Protein AF-A0A955C649-F1 (afdb_monomer_lite)

pLDDT: mean 88.77, std 8.59, range [57.78, 97.38]

Sequence (187 aa):
MEKLRDYLNKHENGHVKEPRKVEQLLATHWDEFDGDPGAMSPEKLIGRTEDLTWTSPILTFSIERHGATVMGSSRAEIHSWELNLETGVRSFYVSGQRVVRAIAPRLNVKPIAEEIARFIDDRAEDERLKWQEDGRVRVRIGKIIPLNGLTNKQTVAGRRKRFWTHLDELLAENWTRNRIEYQPRKS

Secondary structure (DSSP, 8-state):
-HHHHHHHTTS-SEE-S-HHHHHHHHHHTGGGSBS--TT--GGGTTTTEEEEEEETTEEEEEEEE-HHHHTT-SEEEEEEEEEETTTTEEEEEEEEEEE-SPPPPP---HHHHHHHHHHHHTT---TTEEE-TTS-EEE-HHHHS---TTS-HHHHHHHHHHHHHHHHHHHTTTEEEETTEEEEPP-

Foldseek 3Di:
DVVLQVVLVVDDWFADPCQQVSLVVCLVCVVQADDDPVPDHSVQSHPFWARFTDDPQKTKTKGWACPVVVVPDQKTWIKIKIARPVVRHIDIDGPGIDRNDDAQDDDDLQVVLVVVLVCLVVVHDDPQWDADPQSKIFGNLCVVQNDDPNDGPVRSVVSSVVNVVNNCVSCVPQWDDDPRMIDGDDD

Structure (mmCIF, N/CA/C/O backbone):
data_AF-A0A955C649-F1
#
_entry.id   AF-A0A955C649-F1
#
loop_
_atom_site.group_PDB
_atom_site.id
_atom_site.type_symbol
_atom_site.label_atom_id
_atom_site.label_alt_id
_atom_site.label_comp_id
_atom_site.label_asym_id
_atom_site.label_entity_id
_atom_site.label_seq_id
_atom_site.pdbx_PDB_ins_code
_atom_site.Cartn_x
_atom_site.Cartn_y
_atom_site.Cartn_z
_atom_site.occupancy
_atom_site.B_iso_or_equiv
_atom_site.auth_seq_id
_atom_site.auth_comp_id
_atom_site.auth_asym_id
_atom_site.auth_atom_id
_atom_site.pdbx_PDB_model_num
ATOM 1 N N . MET A 1 1 ? -17.333 8.456 27.918 1.00 84.38 1 MET A N 1
ATOM 2 C CA . MET A 1 1 ? -16.769 7.165 28.357 1.00 84.38 1 MET A CA 1
ATOM 3 C C . MET A 1 1 ? -17.712 6.339 29.233 1.00 84.38 1 MET A C 1
ATOM 5 O O . MET A 1 1 ? -17.924 5.170 28.934 1.00 84.38 1 MET A O 1
ATOM 9 N N . GLU A 1 2 ? -18.326 6.917 30.271 1.00 86.69 2 GLU A N 1
ATOM 10 C CA . GLU A 1 2 ? -19.199 6.196 31.224 1.00 86.69 2 GLU A CA 1
ATOM 11 C C . GLU A 1 2 ? -20.329 5.391 30.552 1.00 86.69 2 GLU A C 1
ATOM 13 O O . GLU A 1 2 ? -20.458 4.194 30.782 1.00 86.69 2 GLU A O 1
ATOM 18 N N . LYS A 1 3 ? -21.061 5.992 29.603 1.00 88.94 3 LYS A N 1
ATOM 19 C CA . LYS A 1 3 ? -22.154 5.315 28.873 1.00 88.94 3 LYS A CA 1
ATOM 20 C C . LYS A 1 3 ? -21.704 4.090 28.070 1.00 88.94 3 LYS A C 1
ATOM 22 O O . LYS A 1 3 ? -22.463 3.131 27.954 1.00 88.94 3 LYS A O 1
ATOM 27 N N . LEU A 1 4 ? -20.503 4.130 27.488 1.00 90.44 4 LEU A N 1
ATOM 28 C CA . LEU A 1 4 ? -19.931 2.999 26.752 1.00 90.44 4 LEU A CA 1
ATOM 29 C C . LEU A 1 4 ? -19.572 1.865 27.717 1.00 90.44 4 LEU A C 1
ATOM 31 O O . LEU A 1 4 ? -19.925 0.713 27.469 1.00 90.44 4 LEU A O 1
ATOM 35 N N . ARG A 1 5 ? -18.930 2.208 28.839 1.00 90.06 5 ARG A N 1
ATOM 36 C CA . ARG A 1 5 ? -18.554 1.256 29.888 1.00 90.06 5 ARG A CA 1
ATOM 37 C C . ARG A 1 5 ? -19.784 0.598 30.518 1.00 90.06 5 ARG A C 1
ATOM 39 O O . ARG A 1 5 ? -19.839 -0.624 30.591 1.00 90.06 5 ARG A O 1
ATOM 46 N N . ASP A 1 6 ? -20.797 1.379 30.881 1.00 91.12 6 ASP A N 1
ATOM 47 C CA . ASP A 1 6 ? -22.056 0.875 31.446 1.00 91.12 6 ASP A CA 1
ATOM 48 C C . ASP A 1 6 ? -22.805 -0.045 30.489 1.00 91.12 6 ASP A C 1
ATOM 50 O O . ASP A 1 6 ? -23.450 -1.004 30.911 1.00 91.12 6 ASP A O 1
ATOM 54 N N . TYR A 1 7 ? -22.756 0.259 29.193 1.00 92.00 7 TYR A N 1
ATOM 55 C CA . TYR A 1 7 ? -23.378 -0.579 28.183 1.00 92.00 7 TYR A CA 1
ATOM 56 C C . TYR A 1 7 ? -22.640 -1.917 28.047 1.00 92.00 7 TYR A C 1
ATOM 58 O O . TYR A 1 7 ? -23.277 -2.967 28.086 1.00 92.00 7 TYR A O 1
ATOM 66 N N . LEU A 1 8 ? -21.308 -1.900 27.950 1.00 91.56 8 LEU A N 1
ATOM 67 C CA . LEU A 1 8 ? -20.500 -3.115 27.797 1.00 91.56 8 LEU A CA 1
ATOM 68 C C . LEU A 1 8 ? -20.482 -3.984 29.060 1.00 91.56 8 LEU A C 1
ATOM 70 O O . LEU A 1 8 ? -20.582 -5.200 28.957 1.00 91.56 8 LEU A O 1
ATOM 74 N N . ASN A 1 9 ? -20.485 -3.386 30.252 1.00 90.56 9 ASN A N 1
ATOM 75 C CA . ASN A 1 9 ? -20.550 -4.121 31.521 1.00 90.56 9 ASN A CA 1
ATOM 76 C C . ASN A 1 9 ? -21.866 -4.890 31.728 1.00 90.56 9 ASN A C 1
ATOM 78 O O . ASN A 1 9 ? -21.932 -5.771 32.581 1.00 90.56 9 ASN A O 1
ATOM 82 N N . LYS A 1 10 ? -22.920 -4.573 30.966 1.00 90.12 10 LYS A N 1
ATOM 83 C CA . LYS A 1 10 ? -24.183 -5.333 30.963 1.00 90.12 10 LYS A CA 1
ATOM 84 C C . LYS A 1 10 ? -24.139 -6.566 30.057 1.00 90.12 10 LYS A C 1
ATOM 86 O O . LYS A 1 10 ? -25.100 -7.330 30.044 1.00 90.12 10 LYS A O 1
ATOM 91 N N . HIS A 1 11 ? -23.069 -6.738 29.285 1.00 85.94 11 HIS A N 1
ATOM 92 C CA . HIS A 1 11 ? -22.899 -7.839 28.348 1.00 85.94 11 HIS A CA 1
ATOM 93 C C . HIS A 1 11 ? -21.917 -8.877 28.890 1.00 85.94 11 HIS A C 1
ATOM 95 O O . HIS A 1 11 ? -20.982 -8.563 29.624 1.00 85.94 11 HIS A O 1
ATOM 101 N N . GLU A 1 12 ? -22.135 -10.128 28.495 1.00 88.19 12 GLU A N 1
ATOM 102 C CA . GLU A 1 12 ? -21.179 -11.208 28.723 1.00 88.19 12 G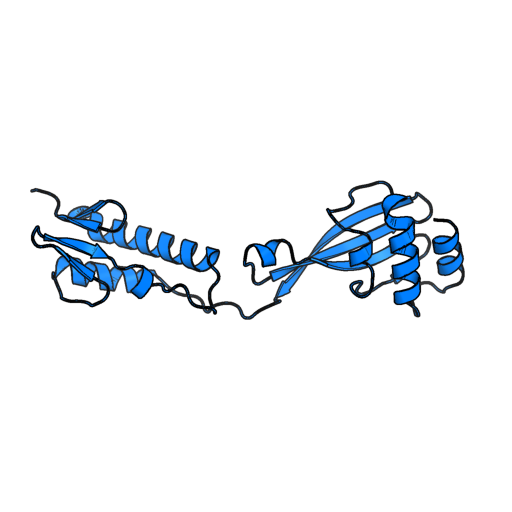LU A CA 1
ATOM 103 C C . GLU A 1 12 ? -19.889 -10.954 27.937 1.00 88.19 12 GLU A C 1
ATOM 105 O O . GLU A 1 12 ? -19.900 -10.310 26.884 1.00 88.19 12 GLU A O 1
ATOM 110 N N . ASN A 1 13 ? -18.779 -11.497 28.440 1.00 91.38 13 ASN A N 1
ATOM 111 C CA . ASN A 1 13 ? -17.530 -11.501 27.691 1.00 91.38 13 ASN A CA 1
ATOM 112 C C . ASN A 1 13 ? -17.696 -12.293 26.382 1.00 91.38 13 ASN A C 1
ATOM 114 O O . ASN A 1 13 ? -18.378 -13.318 26.341 1.00 91.38 13 ASN A O 1
ATOM 118 N N . GLY A 1 14 ? -17.019 -11.847 25.330 1.00 92.69 14 GLY A N 1
ATOM 119 C CA . GLY A 1 14 ? -17.057 -12.431 23.998 1.00 92.69 14 GLY A CA 1
ATOM 120 C C . GLY A 1 14 ? -17.582 -11.454 22.949 1.00 92.69 14 GLY A C 1
ATOM 121 O O . GLY A 1 14 ? -17.468 -10.234 23.081 1.00 92.69 14 GLY A O 1
ATOM 122 N N . HIS A 1 15 ? -18.115 -12.003 21.859 1.00 92.94 15 HIS A N 1
ATOM 123 C CA . HIS A 1 15 ? -18.585 -11.200 20.736 1.00 92.94 15 HIS A CA 1
ATOM 124 C C . HIS A 1 15 ? -19.752 -10.293 21.127 1.00 92.94 15 HIS A C 1
ATOM 126 O O . HIS A 1 15 ? -20.759 -10.732 21.691 1.00 92.94 15 HIS A O 1
ATOM 132 N N . VAL A 1 16 ? -19.635 -9.020 20.756 1.00 92.38 16 VAL A N 1
ATOM 133 C CA . VAL A 1 16 ? -20.684 -8.028 20.980 1.00 92.38 16 VAL A CA 1
ATOM 134 C C . VAL A 1 16 ? -21.876 -8.336 20.071 1.00 92.38 16 VAL A C 1
ATOM 136 O O . VAL A 1 16 ? -21.760 -8.316 18.848 1.00 92.38 16 VAL A O 1
ATOM 139 N N . LYS A 1 17 ? -23.049 -8.582 20.670 1.00 89.12 17 LYS A N 1
ATOM 140 C CA . LYS A 1 17 ? -24.290 -8.919 19.942 1.00 89.12 17 LYS A CA 1
ATOM 141 C C . LYS A 1 17 ? -24.866 -7.736 19.154 1.00 89.12 17 LYS A C 1
ATOM 143 O O . LYS A 1 17 ? -25.477 -7.932 18.109 1.00 89.12 17 LYS A O 1
ATOM 148 N N . GLU A 1 18 ? -24.654 -6.513 19.637 1.00 90.69 18 GLU A N 1
ATOM 149 C CA . GLU A 1 18 ? -25.159 -5.273 19.034 1.00 90.69 18 GLU A CA 1
ATOM 150 C C . GLU A 1 18 ? -24.006 -4.343 18.601 1.00 90.69 18 GLU A C 1
ATOM 152 O O . GLU A 1 18 ? -23.833 -3.249 19.152 1.00 90.69 18 GLU A O 1
ATOM 157 N N . PRO A 1 19 ? -23.193 -4.737 17.602 1.00 91.56 19 PRO A N 1
ATOM 158 C CA . PRO A 1 19 ? -21.961 -4.026 17.268 1.00 91.56 19 PRO A CA 1
ATOM 159 C C . PRO A 1 19 ? -22.215 -2.573 16.865 1.00 91.56 19 PRO A C 1
ATOM 161 O O . PRO A 1 19 ? -21.529 -1.682 17.348 1.00 9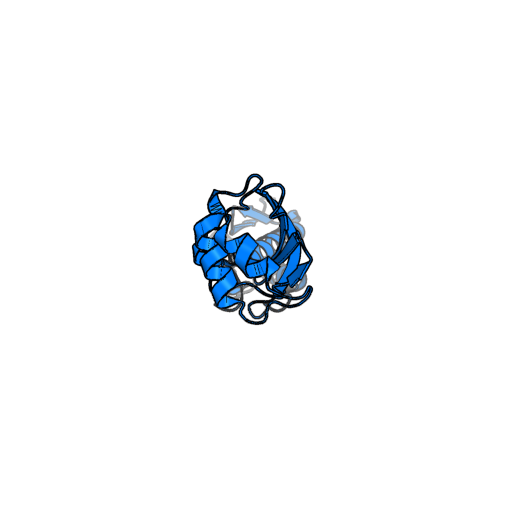1.56 19 PRO A O 1
ATOM 164 N N . ARG A 1 20 ? -23.280 -2.292 16.100 1.00 92.25 20 ARG A N 1
ATOM 165 C CA . ARG A 1 20 ? -23.637 -0.917 15.696 1.00 92.25 20 ARG A CA 1
ATOM 166 C C . ARG A 1 20 ? -23.863 0.028 16.872 1.00 92.25 20 ARG A C 1
ATOM 168 O O . ARG A 1 20 ? -23.554 1.214 16.772 1.00 92.25 20 ARG A O 1
ATOM 175 N N . LYS A 1 21 ? -24.430 -0.469 17.976 1.00 92.94 21 LYS A N 1
ATOM 176 C CA . LYS A 1 21 ? -24.675 0.362 19.157 1.00 92.94 21 LYS A CA 1
ATOM 177 C C . LYS A 1 21 ? -23.360 0.712 19.845 1.00 92.94 21 LYS A C 1
ATOM 179 O O . LYS A 1 21 ? -23.157 1.871 20.209 1.00 92.94 21 LYS A O 1
ATOM 184 N N . VAL A 1 22 ? -22.465 -0.268 19.964 1.00 93.88 22 VAL A N 1
ATOM 185 C CA . VAL A 1 22 ? -21.115 -0.067 20.501 1.00 93.88 22 VAL A CA 1
ATOM 186 C C . VAL A 1 22 ? -20.295 0.845 19.598 1.00 93.88 22 VAL A C 1
ATOM 188 O O . VAL A 1 22 ? -19.687 1.771 20.111 1.00 93.88 22 VAL A O 1
ATOM 191 N N . GLU A 1 23 ? -20.337 0.677 18.276 1.00 94.62 23 GLU A N 1
ATOM 192 C CA . GLU A 1 23 ? -19.646 1.550 17.317 1.00 94.62 23 GLU A CA 1
ATOM 193 C C . GLU A 1 23 ? -20.071 3.019 17.459 1.00 94.62 23 GLU A C 1
ATOM 195 O O . GLU A 1 23 ? -19.221 3.904 17.472 1.00 94.62 23 GLU A O 1
ATOM 200 N N . GLN A 1 24 ? -21.372 3.296 17.606 1.00 94.50 24 GLN A N 1
ATOM 201 C CA . GLN A 1 24 ? -21.882 4.660 17.800 1.00 94.50 24 GLN A CA 1
ATOM 202 C C . GLN A 1 24 ? -21.421 5.270 19.130 1.00 94.50 24 GLN A C 1
ATOM 204 O O . GLN A 1 24 ? -21.006 6.431 19.178 1.00 94.50 24 GLN A O 1
ATOM 209 N N . LEU A 1 25 ? -21.496 4.491 20.214 1.00 94.31 25 LEU A N 1
ATOM 210 C CA . LEU A 1 25 ? -21.021 4.918 21.531 1.00 94.31 25 LEU A CA 1
ATOM 211 C C . LEU A 1 25 ? -19.505 5.139 21.520 1.00 94.31 25 LEU A C 1
ATOM 213 O O . LEU A 1 25 ? -19.026 6.131 22.064 1.00 94.31 25 LEU A O 1
ATOM 217 N N . LEU A 1 26 ? -18.767 4.249 20.863 1.00 93.94 26 LEU A N 1
ATOM 218 C CA . LEU A 1 26 ? -17.325 4.330 20.725 1.00 93.94 26 LEU A CA 1
ATOM 219 C C . LEU A 1 26 ? -16.911 5.541 19.890 1.00 93.94 26 LEU A C 1
ATOM 221 O O . LEU A 1 26 ? -16.029 6.275 20.312 1.00 93.94 26 LEU A O 1
ATOM 225 N N . ALA A 1 27 ? -17.577 5.802 18.763 1.00 93.44 27 ALA A N 1
ATOM 226 C CA . ALA A 1 27 ? -17.329 6.987 17.947 1.00 93.44 27 ALA A CA 1
ATOM 227 C C . ALA A 1 27 ? -17.580 8.285 18.725 1.00 93.44 27 ALA A C 1
ATOM 229 O O . ALA A 1 27 ? -16.808 9.229 18.616 1.00 93.44 27 ALA A O 1
ATOM 230 N N . THR A 1 28 ? -18.615 8.316 19.568 1.00 93.62 28 THR A N 1
ATOM 231 C CA . THR A 1 28 ? -18.916 9.487 20.411 1.00 93.62 28 THR A CA 1
ATOM 232 C C . THR A 1 28 ? -17.813 9.770 21.434 1.00 93.62 28 THR A C 1
ATOM 234 O O . THR A 1 28 ? -17.585 10.923 21.783 1.00 93.62 28 THR A O 1
ATOM 237 N N . HIS A 1 29 ? -17.137 8.729 21.920 1.00 92.38 29 HIS A N 1
ATOM 238 C CA . HIS A 1 29 ? -16.127 8.825 22.975 1.00 92.38 29 HIS A CA 1
ATOM 239 C C . HIS A 1 29 ? -14.698 8.610 22.465 1.00 92.38 29 HIS A C 1
ATOM 241 O O . HIS A 1 29 ? -13.781 8.469 23.266 1.00 92.38 29 HIS A O 1
ATOM 247 N N . TRP A 1 30 ? -14.491 8.561 21.147 1.00 91.88 30 TRP A N 1
ATOM 248 C CA . TRP A 1 30 ? -13.213 8.165 20.556 1.00 91.88 30 TRP A CA 1
ATOM 249 C C . TRP A 1 30 ? -12.066 9.085 20.973 1.00 91.88 30 TRP A C 1
ATOM 251 O O . TRP A 1 30 ? -10.985 8.613 21.324 1.00 91.88 30 TRP A O 1
ATOM 261 N N . ASP A 1 31 ? -12.330 10.389 20.986 1.00 90.75 31 ASP A N 1
ATOM 262 C CA . ASP A 1 31 ? -11.346 11.417 21.326 1.00 90.75 31 ASP A CA 1
ATOM 263 C C . ASP A 1 31 ? -11.097 11.532 22.839 1.00 90.75 31 ASP A C 1
ATOM 265 O O . ASP A 1 31 ? -10.176 12.229 23.249 1.00 90.75 31 ASP A O 1
ATOM 269 N N . GLU A 1 32 ? -11.870 10.822 23.671 1.00 91.62 32 GLU A N 1
ATOM 270 C CA . GLU A 1 32 ? -11.633 10.730 25.120 1.00 91.62 32 GLU A CA 1
ATOM 271 C C . GLU A 1 32 ? -10.548 9.699 25.473 1.00 91.62 32 GLU A C 1
ATOM 273 O O . GLU A 1 32 ? -10.105 9.663 26.618 1.00 91.62 32 GLU A O 1
ATOM 278 N N . PHE A 1 33 ? -10.130 8.850 24.524 1.00 90.94 33 PHE A N 1
ATOM 279 C CA . PHE A 1 33 ? -9.042 7.898 24.745 1.00 90.94 33 PHE A CA 1
ATOM 280 C C . PHE A 1 33 ? -7.668 8.545 24.530 1.00 90.94 33 PHE A C 1
ATOM 282 O O . PHE A 1 33 ? -7.430 9.217 23.519 1.00 90.94 33 PHE A O 1
ATOM 289 N N . ASP A 1 34 ? -6.734 8.234 25.422 1.00 90.94 34 ASP A N 1
ATOM 290 C CA . ASP A 1 34 ? -5.313 8.538 25.274 1.00 90.94 34 ASP A CA 1
ATOM 291 C C . ASP A 1 34 ? -4.598 7.476 24.425 1.00 90.94 34 ASP A C 1
ATOM 293 O O . ASP A 1 34 ? -5.043 6.334 24.313 1.00 90.94 34 ASP A O 1
ATOM 297 N N . GLY A 1 35 ? -3.454 7.837 23.837 1.00 88.25 35 GLY A N 1
ATOM 298 C CA . GLY A 1 35 ? -2.656 6.958 22.974 1.00 88.25 35 GLY A CA 1
ATOM 299 C C . GLY A 1 35 ? -2.786 7.276 21.482 1.00 88.25 35 GLY A C 1
ATOM 300 O O . GLY A 1 35 ? -3.458 8.232 21.081 1.00 88.25 35 GLY A O 1
ATOM 301 N N . ASP A 1 36 ? -2.113 6.489 20.639 1.00 82.50 36 ASP A N 1
ATOM 302 C CA . ASP A 1 36 ? -2.011 6.758 19.198 1.00 82.50 36 ASP A CA 1
ATOM 303 C C . ASP A 1 36 ? -3.376 6.583 18.496 1.00 82.50 36 ASP A C 1
ATOM 305 O O . ASP A 1 36 ? -3.939 5.484 18.501 1.00 82.50 36 ASP A O 1
ATOM 309 N N . PRO A 1 37 ? -3.945 7.639 17.880 1.00 77.69 37 PRO A N 1
ATOM 310 C CA . PRO A 1 37 ? -5.192 7.535 17.128 1.00 77.69 37 PRO A CA 1
ATOM 311 C C . PRO A 1 37 ? -5.029 6.855 15.762 1.00 77.69 37 PRO A C 1
ATOM 313 O O . PRO A 1 37 ? -6.032 6.631 15.084 1.00 77.69 37 PRO A O 1
ATOM 316 N N . GLY A 1 38 ? -3.810 6.559 15.294 1.00 76.88 38 GLY A N 1
ATOM 317 C CA . GLY A 1 38 ? -3.561 5.833 14.040 1.00 76.88 38 GLY A CA 1
ATOM 318 C C . GLY A 1 38 ? -4.159 6.506 12.800 1.00 76.88 38 GLY A C 1
ATOM 319 O O . GLY A 1 38 ? -4.541 5.838 11.831 1.00 76.88 38 GLY A O 1
ATOM 320 N N . ALA A 1 39 ? -4.349 7.831 12.853 1.00 79.50 39 ALA A N 1
ATOM 321 C CA . ALA A 1 39 ? -5.132 8.607 11.886 1.00 79.50 39 ALA A CA 1
ATOM 322 C C . ALA A 1 39 ? -6.533 8.003 11.603 1.00 79.50 39 ALA A C 1
ATOM 324 O O . ALA A 1 39 ? -7.028 8.007 10.462 1.00 79.50 39 ALA A O 1
ATOM 325 N N . MET A 1 40 ? -7.147 7.372 12.606 1.00 81.81 40 MET A N 1
ATOM 326 C CA . MET A 1 40 ? -8.541 6.935 12.606 1.00 81.81 40 MET A CA 1
ATOM 327 C C . MET A 1 40 ? -9.435 8.129 12.929 1.00 81.81 40 MET A C 1
ATOM 329 O O . MET A 1 40 ? -9.127 8.898 13.833 1.00 81.81 40 MET A O 1
ATOM 333 N N . SER A 1 41 ? -10.518 8.287 12.170 1.00 85.00 41 SER A N 1
ATOM 334 C CA . SER A 1 41 ? -11.555 9.266 12.487 1.00 85.00 41 SER A CA 1
ATOM 335 C C . SER A 1 41 ? -12.770 8.525 13.051 1.00 85.00 41 SER A C 1
ATOM 337 O O . SER A 1 41 ? -13.018 7.394 12.609 1.00 85.00 41 SER A O 1
ATOM 339 N N . PRO A 1 42 ? -13.514 9.106 14.005 1.00 87.50 42 PRO A N 1
ATOM 340 C CA . PRO A 1 42 ? -14.584 8.399 14.706 1.00 87.50 42 PRO A CA 1
ATOM 341 C C . PRO A 1 42 ? -15.666 7.834 13.774 1.00 87.50 42 PRO A C 1
ATOM 343 O O . PRO A 1 42 ? -16.196 6.748 13.997 1.00 87.50 42 PRO A O 1
ATOM 346 N N . GLU A 1 43 ? -15.947 8.512 12.659 1.00 87.56 43 GLU A N 1
ATOM 347 C CA . GLU A 1 43 ? -16.969 8.098 11.688 1.00 87.56 43 GLU A CA 1
ATOM 348 C C . GLU A 1 43 ? -16.604 6.780 10.991 1.00 87.56 43 GLU A C 1
ATOM 350 O O . GLU A 1 43 ? -17.480 6.066 10.510 1.00 87.56 43 GLU A O 1
ATOM 355 N N . LYS A 1 44 ? -15.309 6.431 10.945 1.00 85.56 44 LYS A N 1
ATOM 356 C CA . LYS A 1 44 ? -14.826 5.177 10.350 1.00 85.56 44 LYS A CA 1
ATOM 357 C C . LYS A 1 44 ? -15.043 3.966 11.246 1.00 85.56 44 LYS A C 1
ATOM 359 O O . LYS A 1 44 ? -14.785 2.869 10.773 1.00 85.56 44 LYS A O 1
ATOM 364 N N . LEU A 1 45 ? -15.475 4.139 12.492 1.00 89.00 45 LEU A N 1
ATOM 365 C CA . LEU A 1 45 ? -15.844 3.020 13.360 1.00 89.00 45 LEU A CA 1
ATOM 366 C C . LEU A 1 45 ? -17.207 2.447 12.955 1.00 89.00 45 LEU A C 1
ATOM 368 O O . LEU A 1 45 ? -17.418 1.244 13.017 1.00 89.00 45 LEU A O 1
ATOM 372 N N . ILE A 1 46 ? -18.124 3.297 12.490 1.00 91.31 46 ILE A N 1
ATOM 373 C CA . ILE A 1 46 ? -19.510 2.911 12.223 1.00 91.31 46 ILE A CA 1
ATOM 374 C C . ILE A 1 46 ? -19.580 2.026 10.971 1.00 91.31 46 ILE A C 1
ATOM 376 O O . ILE A 1 46 ? -19.288 2.469 9.859 1.00 91.31 46 ILE A O 1
ATOM 380 N N . GLY A 1 47 ? -19.996 0.771 11.150 1.00 87.62 47 GLY A N 1
ATOM 381 C CA . GLY A 1 47 ? -20.182 -0.214 10.087 1.00 87.62 47 GLY A CA 1
ATOM 382 C C . GLY A 1 47 ? -18.893 -0.763 9.471 1.00 87.62 47 GLY A C 1
ATOM 383 O O . GLY A 1 47 ? -18.960 -1.351 8.392 1.00 87.62 47 GLY A O 1
ATOM 384 N N . ARG A 1 48 ? -17.732 -0.550 10.103 1.00 90.38 48 ARG A N 1
ATOM 385 C CA . ARG A 1 48 ? -16.428 -1.032 9.605 1.00 90.38 48 ARG A CA 1
ATOM 386 C C . ARG A 1 48 ? -15.637 -1.839 10.629 1.00 90.38 48 ARG A C 1
ATOM 388 O O . ARG A 1 48 ? -14.542 -2.282 10.285 1.00 90.38 48 ARG A O 1
ATOM 395 N N . THR A 1 49 ? -16.142 -1.994 11.856 1.00 92.38 49 THR A N 1
ATOM 396 C CA . THR A 1 49 ? -15.500 -2.887 12.822 1.00 92.38 49 THR A CA 1
ATOM 397 C C . THR A 1 49 ? -15.745 -4.341 12.434 1.00 92.38 49 THR A C 1
ATOM 399 O O . THR A 1 49 ? -16.848 -4.736 12.060 1.00 92.38 49 THR A O 1
ATOM 402 N N . GLU A 1 50 ? -14.687 -5.134 12.509 1.00 93.31 50 GLU A N 1
ATOM 403 C CA . GLU A 1 50 ? -14.703 -6.585 12.368 1.00 93.31 50 GLU A CA 1
ATOM 404 C C . GLU A 1 50 ? -14.305 -7.201 13.719 1.00 93.31 50 GLU A C 1
ATOM 406 O O . GLU A 1 50 ? -13.518 -6.612 14.464 1.00 93.31 50 GLU A O 1
ATOM 411 N N . ASP A 1 51 ? -14.857 -8.371 14.048 1.00 93.06 51 ASP A N 1
ATOM 412 C CA . ASP A 1 51 ? -14.521 -9.148 15.254 1.00 93.06 51 ASP A CA 1
ATOM 413 C C . ASP A 1 51 ? -14.603 -8.370 16.583 1.00 93.06 51 ASP A C 1
ATOM 415 O O . ASP A 1 51 ? -13.820 -8.596 17.507 1.00 93.06 51 ASP A O 1
ATOM 419 N N . LEU A 1 52 ? -15.579 -7.460 16.696 1.00 95.62 52 LEU A N 1
ATOM 420 C CA . LEU A 1 52 ? -15.796 -6.654 17.898 1.00 95.62 52 LEU A CA 1
ATOM 421 C C . LEU A 1 52 ? -16.096 -7.548 19.112 1.00 95.62 52 LEU A C 1
ATOM 423 O O . LEU A 1 52 ? -17.152 -8.187 19.202 1.00 95.62 52 LEU A O 1
ATOM 427 N N . THR A 1 53 ? -15.156 -7.576 20.051 1.00 96.31 53 THR A N 1
ATOM 428 C CA . THR A 1 53 ? -15.148 -8.486 21.195 1.00 96.31 53 THR A CA 1
ATOM 429 C C . THR A 1 53 ? -14.939 -7.696 22.475 1.00 96.31 53 THR A C 1
ATOM 431 O O . THR A 1 53 ? -14.062 -6.839 22.565 1.00 96.31 53 THR A O 1
ATOM 434 N N . TRP A 1 54 ? -15.758 -7.989 23.477 1.00 96.50 54 TRP A N 1
ATOM 435 C CA . TRP A 1 54 ? -15.652 -7.421 24.810 1.00 96.50 54 TRP A CA 1
ATOM 436 C C . TRP A 1 54 ? -15.105 -8.465 25.776 1.00 96.50 54 TRP A C 1
ATOM 438 O O . TRP A 1 54 ? -15.708 -9.515 25.958 1.00 96.50 54 TRP A O 1
ATOM 448 N N . THR A 1 55 ? -13.987 -8.170 26.425 1.00 95.44 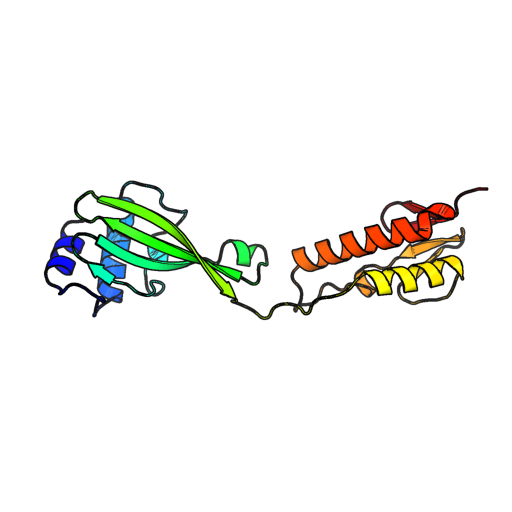55 THR A N 1
ATOM 449 C CA . THR A 1 55 ? -13.450 -8.971 27.526 1.00 95.44 55 THR A CA 1
ATOM 450 C C . THR A 1 55 ? -13.022 -7.998 28.604 1.00 95.44 55 THR A C 1
ATOM 452 O O . THR A 1 55 ? -11.918 -7.462 28.542 1.00 95.44 55 THR A O 1
ATOM 455 N N . SER A 1 56 ? -13.915 -7.725 29.559 1.00 93.00 56 SER A N 1
ATOM 456 C CA . SER A 1 56 ? -13.733 -6.643 30.533 1.00 93.00 56 SER A CA 1
ATOM 457 C C . SER A 1 56 ? -12.317 -6.610 31.138 1.00 93.00 56 SER A C 1
ATOM 459 O O . SER A 1 56 ? -11.857 -7.652 31.612 1.00 93.00 56 SER A O 1
ATOM 461 N N . PRO A 1 57 ? -11.635 -5.443 31.182 1.00 95.06 57 PRO A N 1
ATOM 462 C CA . PRO A 1 57 ? -12.088 -4.104 30.768 1.00 95.06 57 PRO A CA 1
ATOM 463 C C . PRO A 1 57 ? -11.746 -3.740 29.306 1.00 95.06 57 PRO A C 1
ATOM 465 O O . PRO A 1 57 ? -11.749 -2.561 28.942 1.00 95.06 57 PRO A O 1
ATOM 468 N N . ILE A 1 58 ? -11.400 -4.727 28.480 1.00 96.44 58 ILE A N 1
ATOM 469 C CA . ILE A 1 58 ? -10.809 -4.540 27.157 1.00 96.44 58 ILE A CA 1
ATOM 470 C C . ILE A 1 58 ? -11.849 -4.761 26.055 1.00 96.44 58 ILE A C 1
ATOM 472 O O . ILE A 1 58 ? -12.472 -5.818 25.955 1.00 96.44 58 ILE A O 1
ATOM 476 N N . LEU A 1 59 ? -11.991 -3.769 25.180 1.00 96.69 59 LEU A N 1
ATOM 477 C CA . LEU A 1 59 ? -12.722 -3.880 23.923 1.00 96.69 59 LEU A CA 1
ATOM 478 C C . LEU A 1 59 ? -11.717 -4.037 22.778 1.00 96.69 59 LEU A C 1
ATOM 480 O O . LEU A 1 59 ? -10.844 -3.187 22.600 1.00 96.69 59 LEU A O 1
ATOM 484 N N . THR A 1 60 ? -11.852 -5.099 21.989 1.00 96.81 60 THR A N 1
ATOM 485 C CA . THR A 1 60 ? -11.016 -5.346 20.810 1.00 96.81 60 THR A CA 1
ATOM 486 C C . THR A 1 60 ? -11.847 -5.385 19.539 1.00 96.81 60 THR A C 1
ATOM 488 O O . THR A 1 60 ? -13.012 -5.776 19.553 1.00 96.81 60 THR A O 1
ATOM 491 N N . PHE A 1 61 ? -11.256 -4.946 18.431 1.00 96.06 61 PHE A N 1
ATOM 492 C CA . PHE A 1 61 ? -11.834 -5.069 17.092 1.00 96.06 61 PHE A CA 1
ATOM 493 C C . PHE A 1 61 ? -10.757 -4.889 16.028 1.00 96.06 61 PHE A C 1
ATOM 495 O O . PHE A 1 61 ? -9.661 -4.409 16.309 1.00 96.06 61 PHE A O 1
ATOM 502 N N . SER A 1 62 ? -11.076 -5.222 14.784 1.00 94.75 62 SER A N 1
ATOM 503 C CA . SER A 1 62 ? -10.223 -4.941 13.631 1.00 94.75 62 SER A CA 1
ATOM 504 C C . SER A 1 62 ? -10.907 -3.992 12.648 1.00 94.75 62 SER A C 1
ATOM 506 O O . SER A 1 62 ? -12.130 -3.955 12.555 1.00 94.75 62 SER A O 1
ATOM 508 N N . ILE A 1 63 ? -10.124 -3.196 11.915 1.00 92.06 63 ILE A N 1
ATOM 509 C CA . ILE A 1 63 ? -10.610 -2.333 10.827 1.00 92.06 63 ILE A CA 1
ATOM 510 C C . ILE A 1 63 ? -9.694 -2.453 9.614 1.00 92.06 63 ILE A C 1
ATOM 512 O O . ILE A 1 63 ? -8.474 -2.288 9.705 1.00 92.06 63 ILE A O 1
ATOM 516 N N . GLU A 1 64 ? -10.303 -2.637 8.445 1.00 90.81 64 GLU A N 1
ATOM 517 C CA . GLU A 1 64 ? -9.613 -2.553 7.162 1.00 90.81 64 GLU A CA 1
ATOM 518 C C . GLU A 1 64 ? -9.269 -1.095 6.801 1.00 90.81 64 GLU A C 1
ATOM 520 O O . GLU A 1 64 ? -10.132 -0.211 6.690 1.00 90.81 64 GLU A O 1
ATOM 525 N N . ARG A 1 65 ? -7.983 -0.833 6.561 1.00 85.75 65 ARG A N 1
ATOM 526 C CA . ARG A 1 65 ? -7.426 0.464 6.187 1.00 85.75 65 ARG A CA 1
ATOM 527 C C . ARG A 1 65 ? -6.931 0.492 4.750 1.00 85.75 65 ARG A C 1
ATOM 529 O O . ARG A 1 65 ? -6.001 -0.190 4.331 1.00 85.75 65 ARG A O 1
ATOM 536 N N . HIS A 1 66 ? -7.499 1.441 4.023 1.00 79.38 66 HIS A N 1
ATOM 537 C CA . HIS A 1 66 ? -7.271 1.664 2.603 1.00 79.38 66 HIS A CA 1
ATOM 538 C C . HIS A 1 66 ? -6.162 2.686 2.296 1.00 79.38 66 HIS A C 1
ATOM 540 O O . HIS A 1 66 ? -6.038 3.111 1.149 1.00 79.38 66 HIS A O 1
ATOM 546 N N . GLY A 1 67 ? -5.335 3.082 3.273 1.00 72.50 67 GLY A N 1
ATOM 547 C CA . GLY A 1 67 ? -4.337 4.153 3.100 1.00 72.50 67 GLY A CA 1
ATOM 548 C C . GLY A 1 67 ? -3.399 3.915 1.910 1.00 72.50 67 GLY A C 1
ATOM 549 O O . GLY A 1 67 ? -3.301 4.745 1.009 1.00 72.50 67 GLY A O 1
ATOM 550 N N . ALA A 1 68 ? -2.803 2.723 1.830 1.00 64.19 68 ALA A N 1
ATOM 551 C CA . ALA A 1 68 ? -1.948 2.346 0.706 1.00 64.19 68 ALA A CA 1
ATOM 552 C C . ALA A 1 68 ? -2.729 2.146 -0.608 1.00 64.19 68 ALA A C 1
ATOM 554 O O . ALA A 1 68 ? -2.170 2.288 -1.696 1.00 64.19 68 ALA A O 1
ATOM 555 N N . THR A 1 69 ? -4.022 1.818 -0.543 1.00 66.06 69 THR A N 1
ATOM 556 C CA . THR A 1 69 ? -4.849 1.579 -1.740 1.00 66.06 69 THR A CA 1
ATOM 557 C C . THR A 1 69 ? -5.142 2.868 -2.508 1.00 66.06 69 THR A C 1
ATOM 559 O O . THR A 1 69 ? -5.175 2.829 -3.738 1.00 66.06 69 THR A O 1
ATOM 562 N N . VAL A 1 70 ? -5.218 4.016 -1.815 1.00 66.06 70 VAL A N 1
ATOM 563 C CA . VAL A 1 70 ? -5.290 5.358 -2.429 1.00 66.06 70 VAL A CA 1
ATOM 564 C C . VAL A 1 70 ? -4.061 5.617 -3.305 1.00 66.06 70 VAL A C 1
ATOM 566 O O . VAL A 1 70 ? -4.175 6.136 -4.412 1.00 66.06 70 VAL A O 1
ATOM 569 N N . MET A 1 71 ? -2.891 5.142 -2.871 1.00 61.72 71 MET A N 1
ATOM 570 C CA . MET A 1 71 ? -1.645 5.192 -3.647 1.00 61.72 71 MET A CA 1
ATOM 571 C C . MET A 1 71 ? -1.531 4.067 -4.683 1.00 61.72 71 MET A C 1
ATOM 573 O O . MET A 1 71 ? -0.507 3.901 -5.348 1.00 61.72 71 MET A O 1
ATOM 577 N N . GLY A 1 72 ? -2.596 3.289 -4.860 1.00 62.81 72 GLY A N 1
ATOM 578 C CA . GLY A 1 72 ? -2.631 2.198 -5.806 1.00 62.81 72 GLY A CA 1
ATOM 579 C C . GLY A 1 72 ? -1.954 0.933 -5.294 1.00 62.81 72 GLY A C 1
ATOM 580 O O . GLY A 1 72 ? -1.460 0.178 -6.123 1.00 62.81 72 GLY A O 1
ATOM 581 N N . SER A 1 73 ? -1.994 0.623 -4.000 1.00 71.75 73 SER A N 1
ATOM 582 C CA . SER A 1 73 ? -1.826 -0.754 -3.515 1.00 71.75 73 SER A CA 1
ATOM 583 C C . SER A 1 73 ? -3.060 -1.602 -3.841 1.00 71.75 73 SER A C 1
ATOM 585 O O . SER A 1 73 ? -4.181 -1.101 -3.872 1.00 71.75 73 SER A O 1
ATOM 587 N N . SER A 1 74 ? -2.869 -2.892 -4.130 1.00 72.38 74 SER A N 1
ATOM 588 C CA . SER A 1 74 ? -3.974 -3.866 -4.199 1.00 72.38 74 SER A CA 1
ATOM 589 C C . SER A 1 74 ? -4.315 -4.489 -2.846 1.00 72.38 74 SER A C 1
ATOM 591 O O . SER A 1 74 ? -5.191 -5.347 -2.774 1.00 72.38 74 SER A O 1
ATOM 593 N N . ARG A 1 75 ? -3.589 -4.096 -1.797 1.00 79.94 75 ARG A N 1
ATOM 594 C CA . ARG A 1 75 ? -3.741 -4.590 -0.435 1.00 79.94 75 ARG A CA 1
ATOM 595 C C . ARG A 1 75 ? -4.158 -3.461 0.497 1.00 79.94 75 ARG A C 1
ATOM 597 O O . ARG A 1 75 ? -3.540 -2.393 0.456 1.00 79.94 75 ARG A O 1
ATOM 604 N N . ALA A 1 76 ? -5.173 -3.726 1.307 1.00 85.88 76 ALA A N 1
ATOM 605 C CA . ALA A 1 76 ? -5.527 -2.931 2.470 1.00 85.88 76 ALA A CA 1
ATOM 606 C C . ALA A 1 76 ? -4.865 -3.540 3.711 1.00 85.88 76 ALA A C 1
ATOM 608 O O . ALA A 1 76 ? -4.702 -4.758 3.795 1.00 85.88 76 ALA A O 1
ATOM 609 N N . GLU A 1 77 ? -4.446 -2.696 4.644 1.00 89.56 77 GLU A N 1
ATOM 610 C CA . GLU A 1 77 ? -3.942 -3.142 5.945 1.00 89.56 77 GLU A CA 1
ATOM 611 C C . GLU A 1 77 ? -5.117 -3.478 6.857 1.00 89.56 77 GLU A C 1
ATOM 613 O O . GLU A 1 77 ? -6.155 -2.831 6.779 1.00 89.56 77 GLU A O 1
ATOM 618 N N . ILE A 1 78 ? -4.952 -4.456 7.738 1.00 91.69 78 ILE A N 1
ATOM 619 C CA . ILE A 1 78 ? -5.890 -4.714 8.829 1.00 91.69 78 ILE A CA 1
ATOM 620 C C . ILE A 1 78 ? -5.234 -4.184 10.096 1.00 91.69 78 ILE A C 1
ATOM 622 O O . ILE A 1 78 ? -4.116 -4.575 10.435 1.00 91.69 78 ILE A O 1
ATOM 626 N N . HIS A 1 79 ? -5.899 -3.235 10.747 1.00 93.56 79 HIS A N 1
ATOM 627 C CA . HIS A 1 79 ? -5.473 -2.693 12.033 1.00 93.56 79 HIS A CA 1
ATOM 628 C C . HIS A 1 79 ? -6.308 -3.352 13.116 1.00 93.56 79 HIS A C 1
ATOM 630 O O . HIS A 1 79 ? -7.531 -3.229 13.077 1.00 93.56 79 HIS A O 1
ATOM 636 N N . SER A 1 80 ? -5.661 -4.023 14.062 1.00 94.50 80 SER A N 1
ATOM 637 C CA . SER A 1 80 ? -6.318 -4.540 15.260 1.00 94.50 80 SER A CA 1
ATOM 638 C C . SER A 1 80 ? -6.152 -3.538 16.390 1.00 94.50 80 SER A C 1
ATOM 640 O O . SER A 1 80 ? -5.051 -3.050 16.638 1.00 94.50 80 SER A O 1
ATOM 642 N N . TRP A 1 81 ? -7.269 -3.219 17.025 1.00 95.31 81 TRP A N 1
ATOM 643 C CA . TRP A 1 81 ? -7.418 -2.212 18.059 1.00 95.31 81 TRP A CA 1
ATOM 644 C C . TRP A 1 81 ? -7.690 -2.875 19.397 1.00 95.31 81 TRP A C 1
ATOM 646 O O . TRP A 1 81 ? -8.476 -3.819 19.484 1.00 95.31 81 TRP A O 1
ATOM 656 N N . GLU A 1 82 ? -7.061 -2.330 20.429 1.00 95.88 82 GLU A N 1
ATOM 657 C CA . GLU A 1 82 ? -7.284 -2.684 21.821 1.00 95.88 82 GLU A CA 1
ATOM 658 C C . GLU A 1 82 ? -7.563 -1.410 22.615 1.00 95.88 82 GLU A C 1
ATOM 660 O O . GLU A 1 82 ? -6.768 -0.465 22.611 1.00 95.88 82 GLU A O 1
ATOM 665 N N . LEU A 1 83 ? -8.727 -1.371 23.259 1.00 95.56 83 LEU A N 1
ATOM 666 C CA . LEU A 1 83 ? -9.179 -0.243 24.057 1.00 95.56 83 LEU A CA 1
ATOM 667 C C . LEU A 1 83 ? -9.420 -0.715 25.479 1.00 95.56 83 LEU A C 1
ATOM 669 O O . LEU A 1 83 ? -10.307 -1.531 25.729 1.00 95.56 83 LEU A O 1
ATOM 673 N N . ASN A 1 84 ? -8.663 -0.163 26.416 1.00 95.19 84 ASN A N 1
ATOM 674 C CA . ASN A 1 84 ? -8.884 -0.391 27.830 1.00 95.19 84 ASN A CA 1
ATOM 675 C C . ASN A 1 84 ? -9.837 0.688 28.363 1.00 95.19 84 ASN A C 1
ATOM 677 O O . ASN A 1 84 ? -9.478 1.861 28.471 1.00 95.19 84 ASN A O 1
ATOM 681 N N . LEU A 1 85 ? -11.069 0.290 28.689 1.00 93.94 85 LEU A N 1
ATOM 682 C CA . LEU A 1 85 ? -12.119 1.214 29.132 1.00 93.94 85 LEU A CA 1
ATOM 683 C C . LEU A 1 85 ? -11.985 1.635 30.600 1.00 93.94 85 LEU A C 1
ATOM 685 O O . LEU A 1 85 ? -12.714 2.518 31.055 1.00 93.94 85 LEU A O 1
ATOM 689 N N . GLU A 1 86 ? -11.085 1.000 31.343 1.00 93.25 86 GLU A N 1
ATOM 690 C CA . GLU A 1 86 ? -10.758 1.379 32.711 1.00 93.25 86 GLU A CA 1
ATOM 691 C C . GLU A 1 86 ? -9.672 2.455 32.745 1.00 93.25 86 GLU A C 1
ATOM 693 O O . GLU A 1 86 ? -9.840 3.459 33.433 1.00 93.25 86 GLU A O 1
ATOM 698 N N . THR A 1 87 ? -8.595 2.278 31.977 1.00 94.00 87 THR A N 1
ATOM 699 C CA . THR A 1 87 ? -7.495 3.252 31.915 1.00 94.00 87 THR A CA 1
ATOM 700 C C . THR A 1 87 ? -7.739 4.375 30.911 1.00 94.00 87 THR A C 1
ATOM 702 O O . THR A 1 87 ? -7.057 5.391 30.974 1.00 94.00 87 THR A O 1
ATOM 705 N N . GLY A 1 88 ? -8.683 4.201 29.981 1.00 93.38 88 GLY A N 1
ATOM 706 C CA . GLY A 1 88 ? -8.927 5.159 28.902 1.00 93.38 88 GLY A CA 1
ATOM 707 C C . GLY A 1 88 ? -7.837 5.154 27.830 1.00 93.38 88 GLY A C 1
ATOM 708 O O . GLY A 1 88 ? -7.708 6.121 27.090 1.00 93.38 88 GLY A O 1
ATOM 709 N N . VAL A 1 89 ? -7.051 4.080 27.718 1.00 93.94 89 VAL A N 1
ATOM 710 C CA . VAL A 1 89 ? -5.961 3.981 26.736 1.00 93.94 89 VAL A CA 1
ATOM 711 C C . VAL A 1 89 ? -6.408 3.176 25.518 1.00 93.94 89 VAL A C 1
ATOM 713 O O . VAL A 1 89 ? -6.969 2.086 25.656 1.00 93.94 89 VAL A O 1
ATOM 716 N N . ARG A 1 90 ? -6.110 3.693 24.321 1.00 94.44 90 ARG A N 1
ATOM 717 C CA . ARG A 1 90 ? -6.212 2.963 23.051 1.00 94.44 90 ARG A CA 1
ATOM 718 C C . ARG A 1 90 ? -4.827 2.624 22.513 1.00 94.44 90 ARG A C 1
ATOM 720 O O . ARG A 1 90 ? -3.887 3.416 22.592 1.00 94.44 90 ARG A O 1
ATOM 727 N N . SER A 1 91 ? -4.725 1.462 21.892 1.00 93.50 91 SER A N 1
ATOM 728 C CA . SER A 1 91 ? -3.568 1.075 21.095 1.00 93.50 91 SER A CA 1
ATOM 729 C C . SER A 1 91 ? -4.018 0.292 19.870 1.00 93.50 91 SER A C 1
ATOM 731 O O . SER A 1 91 ? -5.128 -0.244 19.822 1.00 93.50 91 SER A O 1
ATOM 733 N N . PHE A 1 92 ? -3.161 0.245 18.857 1.00 93.75 92 PHE A N 1
ATOM 734 C CA . PHE A 1 92 ? -3.389 -0.596 17.695 1.00 93.75 92 PHE A CA 1
ATOM 735 C C . PHE A 1 92 ? -2.076 -1.126 17.145 1.00 93.75 92 PHE A C 1
ATOM 737 O O . PHE A 1 92 ? -1.000 -0.576 17.382 1.00 93.75 92 PHE A O 1
ATOM 744 N N . TYR A 1 93 ? -2.186 -2.186 16.358 1.00 91.00 93 TYR A N 1
ATOM 745 C CA . TYR A 1 93 ? -1.093 -2.709 15.556 1.00 91.00 93 TYR A CA 1
ATOM 746 C C . TYR A 1 93 ? -1.617 -3.199 14.207 1.00 91.00 93 TYR A C 1
ATOM 748 O O . TYR A 1 93 ? -2.803 -3.488 14.032 1.00 91.00 93 TYR A O 1
ATOM 756 N N . VAL A 1 94 ? -0.722 -3.288 13.223 1.00 90.31 94 VAL A N 1
ATOM 757 C CA . VAL A 1 94 ? -1.047 -3.890 11.926 1.00 90.31 94 VAL A CA 1
ATOM 758 C C . VAL A 1 94 ? -1.028 -5.406 12.096 1.00 90.31 94 VAL A C 1
ATOM 760 O O . VAL A 1 94 ? 0.039 -6.001 12.230 1.00 90.31 94 VAL A O 1
ATOM 763 N N . SER A 1 95 ? -2.202 -6.032 12.103 1.00 89.56 95 SER A N 1
ATOM 764 C CA . SER A 1 95 ? -2.353 -7.480 12.288 1.00 89.56 95 SER A CA 1
ATOM 765 C C . SER A 1 95 ? -2.283 -8.261 10.978 1.00 89.56 95 SER A C 1
ATOM 767 O O . SER A 1 95 ? -2.038 -9.466 10.983 1.00 89.56 95 SER A O 1
ATOM 769 N N . GLY A 1 96 ? -2.453 -7.593 9.833 1.00 88.19 96 GLY A N 1
ATOM 770 C CA . GLY A 1 96 ? -2.357 -8.255 8.539 1.00 88.19 96 GLY A CA 1
ATOM 771 C C . GLY A 1 96 ? -2.661 -7.364 7.344 1.00 88.19 96 GLY A C 1
ATOM 772 O O . GLY A 1 96 ? -2.689 -6.136 7.429 1.00 88.19 96 GLY A O 1
ATOM 773 N N . GLN A 1 97 ? -2.874 -8.007 6.195 1.00 87.00 97 GLN A N 1
ATOM 774 C CA . GLN A 1 97 ? -3.266 -7.351 4.949 1.00 87.00 97 GLN A CA 1
ATOM 775 C C . GLN A 1 97 ? -4.309 -8.188 4.202 1.00 87.00 97 GLN A C 1
ATOM 777 O O . GLN A 1 97 ? -4.148 -9.401 4.065 1.00 87.00 97 GLN A O 1
ATOM 782 N N . ARG A 1 98 ? -5.331 -7.534 3.641 1.00 81.69 98 ARG A N 1
ATOM 783 C CA . ARG A 1 98 ? -6.342 -8.152 2.769 1.00 81.69 98 ARG A CA 1
ATOM 784 C C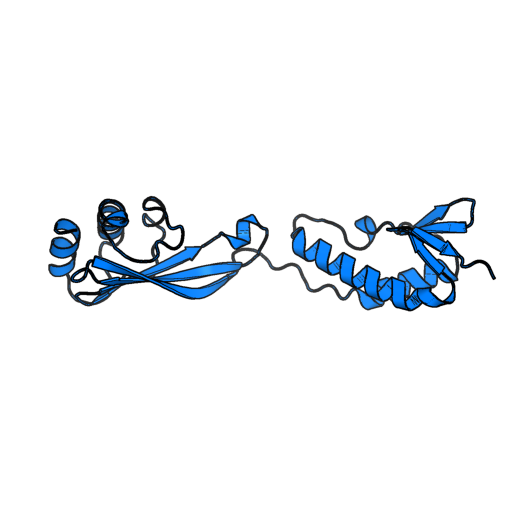 . ARG A 1 98 ? -6.164 -7.676 1.331 1.00 81.69 98 ARG A C 1
ATOM 786 O O . ARG A 1 98 ? -5.850 -6.514 1.078 1.00 81.69 98 ARG A O 1
ATOM 793 N N . VAL A 1 99 ? -6.331 -8.575 0.362 1.00 79.88 99 VAL A N 1
ATOM 794 C CA . VAL A 1 99 ? -6.335 -8.208 -1.063 1.00 79.88 99 VAL A CA 1
ATOM 795 C C . VAL A 1 99 ? -7.710 -7.642 -1.406 1.00 79.88 99 VAL A C 1
ATOM 797 O O . VAL A 1 99 ? -8.695 -8.365 -1.347 1.00 79.88 99 VAL A O 1
ATOM 800 N N . VAL A 1 100 ? -7.770 -6.367 -1.789 1.00 77.75 100 VAL A N 1
ATOM 801 C CA . VAL A 1 100 ? -9.033 -5.651 -2.071 1.00 77.75 100 VAL A CA 1
ATOM 802 C C . VAL A 1 100 ? -9.321 -5.492 -3.566 1.00 77.75 100 VAL A C 1
ATOM 804 O O . VAL A 1 100 ? -10.374 -5.006 -3.962 1.00 77.75 100 VAL A O 1
ATOM 807 N N . ARG A 1 101 ? -8.379 -5.888 -4.432 1.00 69.00 101 ARG A N 1
ATOM 808 C CA . ARG A 1 101 ? -8.563 -5.910 -5.892 1.00 69.00 101 ARG A CA 1
ATOM 809 C C . ARG A 1 101 ? -7.630 -6.910 -6.563 1.00 69.00 101 ARG A C 1
ATOM 811 O O . ARG A 1 101 ? -6.576 -7.241 -6.015 1.00 69.00 101 ARG A O 1
ATOM 818 N N . ALA A 1 102 ? -7.990 -7.323 -7.777 1.00 67.00 102 ALA A N 1
ATOM 819 C CA . ALA A 1 102 ? -7.201 -8.243 -8.589 1.00 67.00 102 ALA A CA 1
ATOM 820 C C . ALA A 1 102 ? -5.736 -7.784 -8.712 1.00 67.00 102 ALA A C 1
ATOM 822 O O . ALA A 1 102 ? -5.437 -6.617 -8.986 1.00 67.00 102 ALA A O 1
ATOM 823 N N . ILE A 1 103 ? -4.812 -8.715 -8.480 1.00 67.88 103 ILE A N 1
ATOM 824 C CA . ILE A 1 103 ? -3.375 -8.467 -8.573 1.00 67.88 103 ILE A CA 1
ATOM 825 C C . ILE A 1 103 ? -2.973 -8.584 -10.042 1.00 67.88 103 ILE A C 1
ATOM 827 O O . ILE A 1 103 ? -3.259 -9.589 -10.688 1.00 67.88 103 ILE A O 1
ATOM 831 N N . ALA A 1 104 ? -2.276 -7.574 -10.565 1.00 68.69 104 ALA A N 1
ATOM 832 C CA . ALA A 1 104 ? -1.748 -7.633 -11.921 1.00 68.69 104 ALA A CA 1
ATOM 833 C C . ALA A 1 104 ? -0.806 -8.846 -12.079 1.00 68.69 104 ALA A C 1
ATOM 835 O O . ALA A 1 104 ? 0.082 -9.032 -11.236 1.00 68.69 104 ALA A O 1
ATOM 836 N N . PRO A 1 105 ? -0.928 -9.635 -13.162 1.00 75.06 105 PRO A N 1
ATOM 837 C CA . PRO A 1 105 ? -0.089 -10.810 -13.384 1.00 75.06 105 PRO A CA 1
ATOM 838 C C . PRO A 1 105 ? 1.388 -10.418 -13.415 1.00 75.06 105 PRO A C 1
ATOM 840 O O . PRO A 1 105 ? 1.738 -9.327 -13.876 1.00 75.06 105 PRO A O 1
ATOM 843 N N . ARG A 1 106 ? 2.268 -11.287 -12.902 1.00 80.62 106 ARG A N 1
ATOM 844 C CA . ARG A 1 106 ? 3.718 -11.041 -12.913 1.00 80.62 106 ARG A CA 1
ATOM 845 C C . ARG A 1 106 ? 4.198 -10.887 -14.360 1.00 80.62 106 ARG A C 1
ATOM 847 O O . ARG A 1 106 ? 3.856 -11.696 -15.210 1.00 80.62 106 ARG A O 1
ATOM 854 N N . LEU A 1 107 ? 4.999 -9.853 -14.618 1.00 85.81 107 LEU A N 1
ATOM 855 C CA . LEU A 1 107 ? 5.632 -9.619 -15.916 1.00 85.81 107 LEU A CA 1
ATOM 856 C C . LEU A 1 107 ? 7.141 -9.798 -15.766 1.00 85.81 107 LEU A C 1
ATOM 858 O O . LEU A 1 107 ? 7.769 -9.038 -15.019 1.00 85.81 107 LEU A O 1
ATOM 862 N N . ASN A 1 108 ? 7.705 -10.778 -16.472 1.00 90.56 108 ASN A N 1
ATOM 863 C CA . ASN A 1 108 ? 9.149 -10.913 -16.610 1.00 90.56 108 ASN A CA 1
ATOM 864 C C . ASN A 1 108 ? 9.630 -9.966 -17.715 1.00 90.56 108 ASN A C 1
ATOM 866 O O . ASN A 1 108 ? 9.299 -10.147 -18.881 1.00 90.56 108 ASN A O 1
ATOM 870 N N . VAL A 1 109 ? 10.370 -8.926 -17.332 1.00 94.38 109 VAL A N 1
ATOM 871 C CA . VAL A 1 109 ? 10.793 -7.862 -18.255 1.00 94.38 109 VAL A CA 1
ATOM 872 C C . VAL A 1 109 ? 12.115 -8.160 -18.959 1.00 94.38 109 VAL A C 1
ATOM 874 O O . VAL A 1 109 ? 12.415 -7.495 -19.943 1.00 94.38 109 VAL A O 1
ATOM 877 N N . LYS A 1 110 ? 12.891 -9.142 -18.479 1.00 93.62 110 LYS A N 1
ATOM 878 C CA . LYS A 1 110 ? 14.212 -9.465 -19.030 1.00 93.62 110 LYS A CA 1
ATOM 879 C C . LYS A 1 110 ? 14.137 -9.990 -20.477 1.00 93.62 110 LYS A C 1
ATOM 881 O O . LYS A 1 110 ? 14.774 -9.369 -21.320 1.00 93.62 110 LYS A O 1
ATOM 886 N N . PRO A 1 111 ? 13.293 -10.987 -20.817 1.00 96.56 111 PRO A N 1
ATOM 887 C CA . PRO A 1 111 ? 13.182 -11.460 -22.203 1.00 96.56 111 PRO A CA 1
ATOM 888 C C . PRO A 1 111 ? 12.722 -10.372 -23.180 1.00 96.56 111 PRO A C 1
ATOM 890 O O . PRO A 1 111 ? 13.126 -10.340 -24.335 1.00 96.56 111 PRO A O 1
ATOM 893 N N . ILE A 1 112 ? 11.892 -9.441 -22.700 1.00 96.25 112 ILE A N 1
ATOM 894 C CA . ILE A 1 112 ? 11.418 -8.309 -23.503 1.00 96.25 112 ILE A CA 1
ATOM 895 C C . ILE A 1 112 ? 12.567 -7.326 -23.767 1.00 96.25 112 ILE A C 1
ATOM 897 O O . ILE A 1 112 ? 12.671 -6.786 -24.862 1.00 96.25 112 ILE A O 1
ATOM 901 N N . ALA A 1 113 ? 13.434 -7.081 -22.780 1.00 96.94 113 ALA A N 1
ATOM 902 C CA . ALA A 1 113 ? 14.621 -6.250 -22.968 1.00 96.94 113 ALA A CA 1
ATOM 903 C C . ALA A 1 113 ? 15.619 -6.896 -23.943 1.00 96.94 113 ALA A C 1
ATOM 905 O O . ALA A 1 113 ? 16.120 -6.202 -24.819 1.00 96.94 113 ALA A O 1
ATOM 906 N N . GLU A 1 114 ? 15.841 -8.210 -23.845 1.00 96.94 114 GLU A N 1
ATOM 907 C CA . GLU A 1 114 ? 16.685 -8.982 -24.774 1.00 96.94 114 GLU A CA 1
ATOM 908 C C . GLU A 1 114 ? 16.162 -8.918 -26.215 1.00 96.94 114 GLU A C 1
ATOM 910 O O . GLU A 1 114 ? 16.924 -8.708 -27.155 1.00 96.94 114 GLU A O 1
ATOM 915 N N . GLU A 1 115 ? 14.849 -9.047 -26.405 1.00 96.88 115 GLU A N 1
ATOM 916 C CA . GLU A 1 115 ? 14.225 -8.891 -27.718 1.00 96.88 115 GLU A CA 1
ATOM 917 C C . GLU A 1 115 ? 14.424 -7.482 -28.290 1.00 96.88 115 GLU A C 1
ATOM 919 O O . GLU A 1 115 ? 14.841 -7.337 -29.437 1.00 96.88 115 GLU A O 1
ATOM 924 N N . ILE A 1 116 ? 14.174 -6.448 -27.484 1.00 97.38 116 ILE A N 1
ATOM 925 C CA . ILE A 1 116 ? 14.323 -5.056 -27.916 1.00 97.38 116 ILE A CA 1
ATOM 926 C C . ILE A 1 116 ? 15.786 -4.706 -28.205 1.00 97.38 116 ILE A C 1
ATOM 928 O O . ILE A 1 116 ? 16.041 -3.981 -29.162 1.00 97.38 116 ILE A O 1
ATOM 932 N N . ALA A 1 117 ? 16.738 -5.217 -27.420 1.00 96.31 117 ALA A N 1
ATOM 933 C CA . ALA A 1 117 ? 18.163 -5.011 -27.662 1.00 96.31 117 ALA A CA 1
ATOM 934 C C . ALA A 1 117 ? 18.572 -5.553 -29.037 1.00 96.31 117 ALA A C 1
ATOM 936 O O . ALA A 1 117 ? 19.150 -4.813 -29.827 1.00 96.31 117 ALA A O 1
ATOM 937 N N . ARG A 1 118 ? 18.154 -6.785 -29.367 1.00 95.88 118 ARG A N 1
ATOM 938 C CA . ARG A 1 118 ? 18.402 -7.380 -30.692 1.00 95.88 118 ARG A CA 1
ATOM 939 C C . ARG A 1 118 ? 17.843 -6.521 -31.821 1.00 95.88 118 ARG A C 1
ATOM 941 O O . ARG A 1 118 ? 18.557 -6.228 -32.765 1.00 95.88 118 ARG A O 1
ATOM 948 N N . PHE A 1 119 ? 16.606 -6.037 -31.702 1.00 96.06 119 PHE A N 1
ATOM 949 C CA . PHE A 1 119 ? 16.032 -5.156 -32.727 1.00 96.06 119 PHE A CA 1
ATOM 950 C C . PHE A 1 119 ? 16.772 -3.826 -32.874 1.00 96.06 119 PHE A C 1
ATOM 952 O O . PHE A 1 119 ? 16.800 -3.264 -33.968 1.00 96.06 119 PHE A O 1
ATOM 959 N N . ILE A 1 120 ? 17.373 -3.319 -31.799 1.00 94.44 120 ILE A N 1
ATOM 960 C CA . ILE A 1 120 ? 18.203 -2.117 -31.857 1.00 94.44 120 ILE A CA 1
ATOM 961 C C . ILE A 1 120 ? 19.533 -2.412 -32.562 1.00 94.44 120 ILE A C 1
ATOM 963 O O . ILE A 1 120 ? 19.902 -1.665 -33.468 1.00 94.44 120 ILE A O 1
ATOM 967 N N . ASP A 1 121 ? 20.217 -3.499 -32.210 1.00 93.00 121 ASP A N 1
ATOM 968 C CA . ASP A 1 121 ? 21.492 -3.873 -32.834 1.00 93.00 121 ASP A CA 1
ATOM 969 C C . ASP A 1 121 ? 21.328 -4.233 -34.319 1.00 93.00 121 ASP A C 1
ATOM 971 O O . ASP A 1 121 ? 22.090 -3.753 -35.159 1.00 93.00 121 ASP A O 1
ATOM 975 N N . ASP A 1 122 ? 20.264 -4.963 -34.661 1.00 92.88 122 ASP A N 1
ATOM 976 C CA . ASP A 1 122 ? 19.931 -5.358 -36.036 1.00 92.88 122 ASP A CA 1
ATOM 977 C C . ASP A 1 122 ? 19.340 -4.205 -36.867 1.00 92.88 122 ASP A C 1
ATOM 979 O O . ASP A 1 122 ? 19.068 -4.363 -38.059 1.00 92.88 122 ASP A O 1
ATOM 983 N N . ARG A 1 123 ? 19.093 -3.041 -36.246 1.00 91.19 123 ARG A N 1
ATOM 984 C CA . ARG A 1 123 ? 18.352 -1.910 -36.833 1.00 91.19 123 ARG A CA 1
ATOM 985 C C . ARG A 1 123 ? 17.005 -2.316 -37.442 1.00 91.19 123 ARG A C 1
ATOM 987 O O . ARG A 1 123 ? 16.574 -1.763 -38.454 1.00 91.19 123 ARG A O 1
ATOM 994 N N . ALA A 1 124 ? 16.332 -3.273 -36.813 1.00 92.06 124 ALA A N 1
ATOM 995 C CA . ALA A 1 124 ? 15.055 -3.788 -37.275 1.00 92.06 124 ALA A CA 1
ATOM 996 C C . ALA A 1 124 ? 13.929 -2.754 -37.096 1.00 92.06 124 ALA A C 1
ATOM 998 O O . ALA A 1 124 ? 13.911 -1.955 -36.147 1.00 92.06 124 ALA A O 1
ATOM 999 N N . GLU A 1 125 ? 12.952 -2.788 -38.002 1.00 91.44 125 GLU A N 1
ATOM 1000 C CA . GLU A 1 125 ? 11.703 -2.056 -37.819 1.00 91.44 125 GLU A CA 1
ATOM 1001 C C . GLU A 1 125 ? 10.821 -2.771 -36.791 1.00 91.44 125 GLU A C 1
ATOM 1003 O O . GLU A 1 125 ? 10.484 -3.942 -36.936 1.00 91.44 125 GLU A O 1
ATOM 1008 N N . ASP A 1 126 ? 10.415 -2.045 -35.752 1.00 95.88 126 ASP A N 1
ATOM 1009 C CA . ASP A 1 126 ? 9.477 -2.529 -34.744 1.00 95.88 126 ASP A CA 1
ATOM 1010 C C . ASP A 1 126 ? 8.623 -1.356 -34.259 1.00 95.88 126 ASP A C 1
ATOM 1012 O O . ASP A 1 126 ? 9.110 -0.244 -34.044 1.00 95.88 126 ASP A O 1
ATOM 1016 N N . GLU A 1 127 ? 7.327 -1.579 -34.057 1.00 94.94 127 GLU A N 1
ATOM 1017 C CA . GLU A 1 127 ? 6.399 -0.513 -33.684 1.00 94.94 127 GLU A CA 1
ATOM 1018 C C . GLU A 1 127 ? 6.651 0.107 -32.291 1.00 94.94 127 GLU A C 1
ATOM 1020 O O . GLU A 1 127 ? 6.152 1.214 -32.001 1.00 94.94 127 GLU A O 1
ATOM 1025 N N . ARG A 1 128 ? 7.403 -0.601 -31.436 1.00 96.19 128 ARG A N 1
ATOM 1026 C CA . ARG A 1 128 ? 7.894 -0.204 -30.107 1.00 96.19 128 ARG A CA 1
ATOM 1027 C C . ARG A 1 128 ? 9.168 0.635 -30.214 1.00 96.19 128 ARG A C 1
ATOM 1029 O O . ARG A 1 128 ? 9.529 1.289 -29.234 1.00 96.19 128 ARG A O 1
ATOM 1036 N N . LEU A 1 129 ? 9.799 0.691 -31.383 1.00 96.56 129 LEU A N 1
ATOM 1037 C CA . LEU A 1 129 ? 10.957 1.525 -31.684 1.00 96.56 129 LEU A CA 1
ATOM 1038 C C . LEU A 1 129 ? 10.558 2.683 -32.610 1.00 96.56 129 LEU A C 1
ATOM 1040 O O . LEU A 1 129 ? 9.579 2.639 -33.354 1.00 96.56 129 LEU A O 1
ATOM 1044 N N . LYS A 1 130 ? 11.277 3.799 -32.508 1.00 95.94 130 LYS A N 1
ATOM 1045 C CA . LYS A 1 130 ? 11.177 4.917 -33.452 1.00 95.94 130 LYS A CA 1
ATOM 1046 C C . LYS A 1 130 ? 12.578 5.400 -33.786 1.00 95.94 130 LYS A C 1
ATOM 1048 O O . LYS A 1 130 ? 13.154 6.190 -33.032 1.00 95.94 130 LYS A O 1
ATOM 1053 N N . TRP A 1 131 ? 13.081 4.935 -34.919 1.00 94.38 131 TRP A N 1
ATOM 1054 C CA . TRP A 1 131 ? 14.333 5.391 -35.505 1.00 94.38 131 TRP A CA 1
ATOM 1055 C C . TRP A 1 131 ? 14.242 6.866 -35.916 1.00 94.38 131 TRP A C 1
ATOM 1057 O O . TRP A 1 131 ? 13.179 7.355 -36.309 1.00 94.38 131 TRP A O 1
ATOM 1067 N N . GLN A 1 132 ? 15.338 7.589 -35.716 1.00 91.19 132 GLN A N 1
ATOM 1068 C CA . GLN A 1 132 ? 15.562 8.952 -36.188 1.00 91.19 132 GLN A CA 1
ATOM 1069 C C . GLN A 1 132 ? 16.537 8.914 -37.371 1.00 91.19 132 GLN A C 1
ATOM 1071 O O . GLN A 1 132 ? 17.309 7.966 -37.513 1.00 91.19 132 GLN A O 1
ATOM 1076 N N . GLU A 1 133 ? 16.531 9.964 -38.191 1.00 86.00 133 GLU A N 1
ATOM 1077 C CA . GLU A 1 133 ? 17.399 10.074 -39.375 1.00 86.00 133 GLU A CA 1
ATOM 1078 C C . GLU A 1 133 ? 18.898 10.029 -39.029 1.00 86.00 133 GLU A C 1
ATOM 1080 O O . GLU A 1 133 ? 19.706 9.556 -39.820 1.00 86.00 133 GLU A O 1
ATOM 1085 N N . ASP A 1 134 ? 19.273 10.451 -37.820 1.00 86.31 134 ASP A N 1
ATOM 1086 C CA . ASP A 1 134 ? 20.657 10.467 -37.331 1.00 86.31 134 ASP A CA 1
ATOM 1087 C C . ASP A 1 134 ? 21.117 9.147 -36.682 1.00 86.31 134 ASP A C 1
ATOM 1089 O O . ASP A 1 134 ? 22.166 9.092 -36.037 1.00 86.31 134 ASP A O 1
ATOM 1093 N N . GLY A 1 135 ? 20.334 8.074 -36.828 1.00 86.88 135 GLY A N 1
ATOM 1094 C CA . GLY A 1 135 ? 20.651 6.752 -36.288 1.00 86.88 135 GLY A CA 1
ATOM 1095 C C . GLY A 1 135 ? 20.341 6.580 -34.800 1.00 86.88 135 GLY A C 1
ATOM 1096 O O . GLY A 1 135 ? 20.587 5.503 -34.255 1.00 86.88 135 GLY A O 1
ATOM 1097 N N . ARG A 1 136 ? 19.773 7.592 -34.128 1.00 92.06 136 ARG A N 1
ATOM 1098 C CA . ARG A 1 136 ? 19.208 7.415 -32.783 1.00 92.06 136 ARG A CA 1
ATOM 1099 C C . ARG A 1 136 ? 17.925 6.596 -32.835 1.00 92.06 136 ARG A C 1
ATOM 1101 O O . ARG A 1 136 ? 17.144 6.681 -33.783 1.00 92.06 136 ARG A O 1
ATOM 1108 N N . VAL A 1 137 ? 17.643 5.877 -31.754 1.00 95.25 137 VAL A N 1
ATOM 1109 C CA . VAL A 1 137 ? 16.393 5.130 -31.590 1.00 95.25 137 VAL A CA 1
ATOM 1110 C C . VAL A 1 137 ? 15.683 5.535 -30.311 1.00 95.25 137 VAL A C 1
ATOM 1112 O O . VAL A 1 137 ? 16.237 5.479 -29.216 1.00 95.25 137 VAL A O 1
ATOM 1115 N N . ARG A 1 138 ? 14.416 5.937 -30.432 1.00 95.56 138 ARG A N 1
ATOM 1116 C CA . ARG A 1 138 ? 13.533 6.145 -29.282 1.00 95.56 138 ARG A CA 1
ATOM 1117 C C . ARG A 1 138 ? 12.781 4.857 -28.971 1.00 95.56 138 ARG A C 1
ATOM 1119 O O . ARG A 1 138 ? 12.008 4.379 -29.801 1.00 95.56 138 ARG A O 1
ATOM 1126 N N . VAL A 1 139 ? 12.899 4.375 -27.738 1.00 96.38 139 VAL A N 1
ATOM 1127 C CA . VAL A 1 139 ? 12.127 3.226 -27.248 1.00 96.38 139 VAL A CA 1
ATOM 1128 C C . VAL A 1 139 ? 10.789 3.709 -26.685 1.00 96.38 139 VAL A C 1
ATOM 1130 O O . VAL A 1 139 ? 10.711 4.488 -25.728 1.00 96.38 139 VAL A O 1
ATOM 1133 N N . ARG A 1 140 ? 9.688 3.239 -27.271 1.00 95.81 140 ARG A N 1
ATOM 1134 C CA . ARG A 1 140 ? 8.316 3.585 -26.875 1.00 95.81 140 ARG A CA 1
ATOM 1135 C C . ARG A 1 140 ? 7.863 2.695 -25.722 1.00 95.81 140 ARG A C 1
ATOM 1137 O O . ARG A 1 140 ? 7.004 1.831 -25.877 1.00 95.81 140 ARG A O 1
ATOM 1144 N N . ILE A 1 141 ? 8.382 2.962 -24.525 1.00 94.12 141 ILE A N 1
ATOM 1145 C CA . ILE A 1 141 ? 8.104 2.171 -23.312 1.00 94.12 141 ILE A CA 1
ATOM 1146 C C . ILE A 1 141 ? 6.605 2.004 -22.993 1.00 94.12 141 ILE A C 1
ATOM 1148 O O . ILE A 1 141 ? 6.206 1.024 -22.372 1.00 94.12 141 ILE A O 1
ATOM 1152 N N . GLY A 1 142 ? 5.759 2.944 -23.431 1.00 90.75 142 GLY A N 1
ATOM 1153 C CA . GLY A 1 142 ? 4.303 2.855 -23.293 1.00 90.75 142 GLY A CA 1
ATOM 1154 C C . GLY A 1 142 ? 3.652 1.743 -24.121 1.00 90.75 142 GLY A C 1
ATOM 1155 O O . GLY A 1 142 ? 2.606 1.256 -23.711 1.00 90.75 142 GLY A O 1
ATOM 1156 N N . LYS A 1 143 ? 4.275 1.320 -25.227 1.00 92.50 143 LYS A N 1
ATOM 1157 C CA . LYS A 1 143 ? 3.846 0.160 -26.023 1.00 92.50 143 LYS 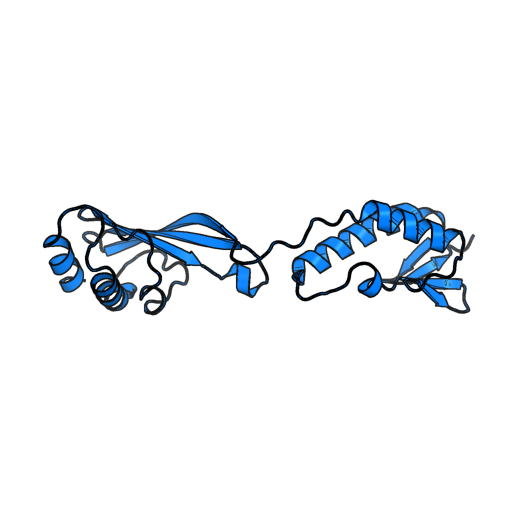A CA 1
ATOM 1158 C C . LYS A 1 143 ? 4.370 -1.159 -25.454 1.00 92.50 143 LYS A C 1
ATOM 1160 O O . LYS A 1 143 ? 3.684 -2.165 -25.516 1.00 92.50 143 LYS A O 1
ATOM 1165 N N . ILE A 1 144 ? 5.560 -1.133 -24.853 1.00 92.62 144 ILE A N 1
ATOM 1166 C CA . ILE A 1 144 ? 6.199 -2.317 -24.260 1.00 92.62 144 ILE A CA 1
ATOM 1167 C C . ILE A 1 144 ? 5.530 -2.689 -22.931 1.00 92.62 144 ILE A C 1
ATOM 1169 O O . ILE A 1 144 ? 5.178 -3.837 -22.683 1.00 92.62 144 ILE A O 1
ATOM 1173 N N . ILE A 1 145 ? 5.366 -1.700 -22.051 1.00 92.06 145 ILE A N 1
ATOM 1174 C CA . ILE A 1 145 ? 4.784 -1.861 -20.717 1.00 92.06 145 ILE A CA 1
ATOM 1175 C C . ILE A 1 145 ? 3.700 -0.786 -20.567 1.00 92.06 145 ILE A C 1
ATOM 1177 O O . ILE A 1 145 ? 3.975 0.309 -20.043 1.00 92.06 145 ILE A O 1
ATOM 1181 N N . PRO A 1 146 ? 2.477 -1.057 -21.061 1.00 87.75 146 PRO A N 1
ATOM 1182 C CA . PRO A 1 146 ? 1.390 -0.092 -21.044 1.00 87.75 146 PRO A CA 1
ATOM 1183 C C . PRO A 1 146 ? 0.894 0.171 -19.624 1.00 87.75 146 PRO A C 1
ATOM 1185 O O . PRO A 1 146 ? 0.933 -0.692 -18.745 1.00 87.75 146 PRO A O 1
ATOM 1188 N N . LEU A 1 147 ? 0.407 1.391 -19.408 1.00 83.38 147 LEU A N 1
ATOM 1189 C CA . LEU A 1 147 ? -0.431 1.690 -18.256 1.00 83.38 147 LEU A CA 1
ATOM 1190 C C . LEU A 1 147 ? -1.866 1.329 -18.643 1.00 83.38 147 LEU A C 1
ATOM 1192 O O . LEU A 1 147 ? -2.474 2.031 -19.442 1.00 83.38 147 LEU A O 1
ATOM 1196 N N . ASN A 1 148 ? -2.377 0.221 -18.111 1.00 74.44 148 ASN A N 1
ATOM 1197 C CA . ASN A 1 148 ? -3.754 -0.225 -18.311 1.00 74.44 148 ASN A CA 1
ATOM 1198 C C . ASN A 1 148 ? -4.502 -0.273 -16.971 1.00 74.44 148 ASN A C 1
ATOM 1200 O O . ASN A 1 148 ? -3.878 -0.290 -15.910 1.00 74.44 148 ASN A O 1
ATOM 1204 N N . GLY A 1 149 ? -5.838 -0.309 -17.005 1.00 61.75 149 GLY A N 1
ATOM 1205 C CA . GLY A 1 149 ? -6.678 -0.300 -15.795 1.00 61.75 149 GLY A CA 1
ATOM 1206 C C . GLY A 1 149 ? -6.422 -1.461 -14.821 1.00 61.75 149 GLY A C 1
ATOM 1207 O O . GLY A 1 149 ? -6.803 -1.380 -13.659 1.00 61.75 149 GLY A O 1
ATOM 1208 N N . LEU A 1 150 ? -5.730 -2.514 -15.269 1.00 63.47 150 LEU A N 1
ATOM 1209 C CA . LEU A 1 150 ? -5.384 -3.692 -14.470 1.00 63.47 150 LEU A CA 1
ATOM 1210 C C . LEU A 1 150 ? -4.084 -3.526 -13.668 1.00 63.47 150 LEU A C 1
ATOM 1212 O O . LEU A 1 150 ? -3.884 -4.220 -12.672 1.00 63.47 150 LEU A O 1
ATOM 1216 N N . THR A 1 151 ? -3.185 -2.625 -14.078 1.00 70.19 151 THR A N 1
ATOM 1217 C CA . THR A 1 151 ? -1.868 -2.455 -13.448 1.00 70.19 15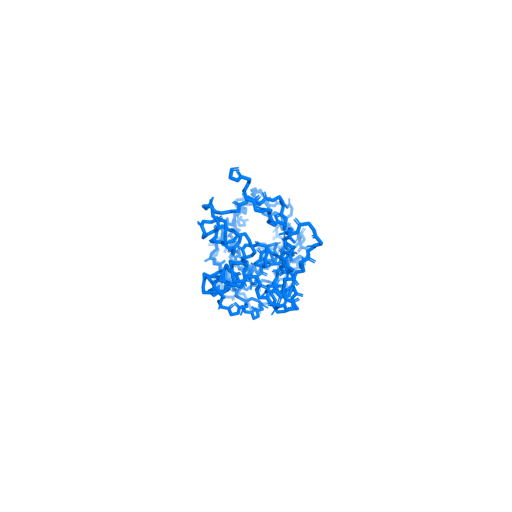1 THR A CA 1
ATOM 1218 C C . THR A 1 151 ? -1.724 -1.045 -12.891 1.00 70.19 151 THR A C 1
ATOM 1220 O O . THR A 1 151 ? -1.709 -0.065 -13.630 1.00 70.19 151 THR A O 1
ATOM 1223 N N . ASN A 1 152 ? -1.561 -0.926 -11.572 1.00 77.62 152 ASN A N 1
ATOM 1224 C CA . ASN A 1 152 ? -1.386 0.380 -10.936 1.00 77.62 152 ASN A CA 1
ATOM 1225 C C . ASN A 1 152 ? -0.096 1.098 -11.389 1.00 77.62 152 ASN A C 1
ATOM 1227 O O . ASN A 1 152 ? 0.884 0.473 -11.814 1.00 77.62 152 ASN A O 1
ATOM 1231 N N . LYS A 1 153 ? -0.082 2.431 -11.244 1.00 81.19 153 LYS A N 1
ATOM 1232 C CA . LYS A 1 153 ? 1.024 3.303 -11.681 1.00 81.19 153 LYS A CA 1
ATOM 1233 C C . LYS A 1 153 ? 2.376 2.908 -11.075 1.00 81.19 153 LYS A C 1
ATOM 1235 O O . LYS A 1 153 ? 3.376 2.906 -11.789 1.00 81.19 153 LYS A O 1
ATOM 1240 N N . GLN A 1 154 ? 2.409 2.526 -9.798 1.00 81.19 154 GLN A N 1
ATOM 1241 C CA . GLN A 1 154 ? 3.642 2.140 -9.102 1.00 81.19 154 GLN A CA 1
ATOM 1242 C C . GLN A 1 154 ? 4.245 0.847 -9.674 1.00 81.19 154 GLN A C 1
ATOM 1244 O O . GLN A 1 154 ? 5.452 0.755 -9.899 1.00 81.19 154 GLN A O 1
ATOM 1249 N N . THR A 1 155 ? 3.402 -0.137 -9.987 1.00 83.44 155 THR A N 1
ATOM 1250 C CA . THR A 1 155 ? 3.814 -1.414 -10.581 1.00 83.44 155 THR A CA 1
ATOM 1251 C C . THR A 1 155 ? 4.331 -1.210 -11.999 1.00 83.44 155 THR A C 1
ATOM 1253 O O . THR A 1 155 ? 5.373 -1.765 -12.352 1.00 83.44 155 THR A O 1
ATOM 1256 N N . VAL A 1 156 ? 3.653 -0.382 -12.802 1.00 89.25 156 VAL A N 1
ATOM 1257 C CA . VAL A 1 156 ? 4.131 -0.008 -14.141 1.00 89.25 156 VAL A CA 1
ATOM 1258 C C . VAL A 1 156 ? 5.478 0.706 -14.048 1.00 89.25 156 VAL A C 1
ATOM 1260 O O . VAL A 1 156 ? 6.407 0.323 -14.755 1.00 89.25 156 VAL A O 1
ATOM 1263 N N . ALA A 1 157 ? 5.628 1.677 -13.144 1.00 89.44 157 ALA A N 1
ATOM 1264 C CA . ALA A 1 157 ? 6.892 2.380 -12.936 1.00 89.44 157 ALA A CA 1
ATOM 1265 C C . ALA A 1 157 ? 8.032 1.416 -12.562 1.00 89.44 157 ALA A C 1
ATOM 1267 O O . ALA A 1 157 ? 9.097 1.456 -13.177 1.00 89.44 157 ALA A O 1
ATOM 1268 N N . GLY A 1 158 ? 7.788 0.490 -11.629 1.00 90.25 158 GLY A N 1
ATOM 1269 C CA . GLY A 1 158 ? 8.770 -0.521 -11.232 1.00 90.25 158 GLY A CA 1
ATOM 1270 C C . GLY A 1 158 ? 9.149 -1.479 -12.366 1.00 90.25 158 GLY A C 1
ATOM 1271 O O . GLY A 1 158 ? 10.325 -1.792 -12.541 1.00 90.25 158 GLY A O 1
ATOM 1272 N N . ARG A 1 159 ? 8.175 -1.919 -13.175 1.00 93.00 159 ARG A N 1
ATOM 1273 C CA . ARG A 1 159 ? 8.431 -2.758 -14.361 1.00 93.00 159 ARG A CA 1
ATOM 1274 C C . ARG A 1 159 ? 9.271 -2.019 -15.397 1.00 93.00 159 ARG A C 1
ATOM 1276 O O . ARG A 1 159 ? 10.254 -2.574 -15.871 1.00 93.00 159 ARG A O 1
ATOM 1283 N N . ARG A 1 160 ? 8.922 -0.765 -15.699 1.00 94.50 160 ARG A N 1
ATOM 1284 C CA . ARG A 1 160 ? 9.674 0.079 -16.636 1.00 94.50 160 ARG A CA 1
ATOM 1285 C C . ARG A 1 160 ? 11.100 0.313 -16.155 1.00 94.50 160 ARG A C 1
ATOM 1287 O O . ARG A 1 160 ? 12.014 0.169 -16.950 1.00 94.50 160 ARG A O 1
ATOM 1294 N N . LYS A 1 161 ? 11.299 0.596 -14.863 1.00 94.44 161 LYS A N 1
ATOM 1295 C CA . LYS A 1 161 ? 12.640 0.739 -14.278 1.00 94.44 161 LYS A CA 1
ATOM 1296 C C . LYS A 1 161 ? 13.486 -0.520 -14.495 1.00 94.44 161 LYS A C 1
ATOM 1298 O O . LYS A 1 161 ? 14.596 -0.407 -14.986 1.00 94.44 161 LYS A O 1
ATOM 1303 N N . ARG A 1 162 ? 12.949 -1.707 -14.188 1.00 95.62 162 ARG A N 1
ATOM 1304 C CA . ARG A 1 162 ? 13.676 -2.975 -14.388 1.00 95.62 162 ARG A CA 1
ATOM 1305 C C . ARG A 1 162 ? 13.960 -3.279 -15.859 1.00 95.62 162 ARG A C 1
ATOM 1307 O O . ARG A 1 162 ? 15.047 -3.737 -16.173 1.00 95.62 162 ARG A O 1
ATOM 1314 N N . PHE A 1 163 ? 13.001 -3.012 -16.748 1.00 97.00 163 PHE A N 1
ATOM 1315 C CA . PHE A 1 163 ? 13.208 -3.141 -18.192 1.00 97.00 163 PHE A CA 1
ATOM 1316 C C . PHE A 1 163 ? 14.385 -2.278 -18.653 1.00 97.00 163 PHE A C 1
ATOM 1318 O O . PHE A 1 163 ? 15.282 -2.763 -19.327 1.00 97.00 163 PHE A O 1
ATOM 1325 N N . TRP A 1 164 ? 14.398 -1.015 -18.228 1.00 96.06 164 TRP A N 1
ATOM 1326 C CA . TRP A 1 164 ? 15.454 -0.067 -18.542 1.00 96.06 164 TRP A CA 1
ATOM 1327 C C . TRP A 1 164 ? 16.821 -0.497 -18.018 1.00 96.06 164 TRP A C 1
ATOM 1329 O O . TRP A 1 164 ? 17.788 -0.376 -18.754 1.00 96.06 164 TRP A O 1
ATOM 1339 N N . THR A 1 165 ? 16.896 -1.026 -16.795 1.00 95.94 165 THR A N 1
ATOM 1340 C CA . THR A 1 165 ? 18.140 -1.583 -16.244 1.00 95.94 165 THR A CA 1
ATOM 1341 C C . THR A 1 165 ? 18.695 -2.696 -17.130 1.00 95.94 165 THR A C 1
ATOM 1343 O O . THR A 1 165 ? 19.848 -2.619 -17.529 1.00 95.94 165 THR A O 1
ATOM 1346 N N . HIS A 1 166 ? 17.871 -3.677 -17.509 1.00 96.88 166 HIS A N 1
ATOM 1347 C CA . HIS A 1 166 ? 18.332 -4.761 -18.382 1.00 96.88 166 HIS A CA 1
ATOM 1348 C C . HIS A 1 166 ? 18.707 -4.281 -19.783 1.00 96.88 166 HIS A C 1
ATOM 1350 O O . HIS A 1 166 ? 19.692 -4.742 -20.345 1.00 96.88 166 HIS A O 1
ATOM 1356 N N . LEU A 1 167 ? 17.937 -3.354 -20.355 1.00 96.38 167 LEU A N 1
ATOM 1357 C CA . LEU A 1 167 ? 18.234 -2.835 -21.686 1.00 96.38 167 LEU A CA 1
ATOM 1358 C C . LEU A 1 167 ? 19.534 -2.014 -21.702 1.00 96.38 167 LEU A C 1
ATOM 1360 O O . LEU A 1 167 ? 20.297 -2.105 -22.657 1.00 96.38 167 LEU A O 1
ATOM 1364 N N . ASP A 1 168 ? 19.804 -1.249 -20.639 1.00 95.69 168 ASP A N 1
ATOM 1365 C CA . ASP A 1 168 ? 21.070 -0.526 -20.481 1.00 95.69 168 ASP A CA 1
ATOM 1366 C C . ASP A 1 168 ? 22.261 -1.483 -20.399 1.00 95.69 168 ASP A C 1
ATOM 1368 O O . ASP A 1 168 ? 23.274 -1.226 -21.039 1.00 95.69 168 ASP A O 1
ATOM 1372 N N . GLU A 1 169 ? 22.136 -2.573 -19.634 1.00 95.44 169 GLU A N 1
ATOM 1373 C CA . GLU A 1 169 ? 23.175 -3.604 -19.507 1.00 95.44 169 GLU A CA 1
ATOM 1374 C C . GLU A 1 169 ? 23.498 -4.247 -20.862 1.00 95.44 169 GLU A C 1
ATOM 1376 O O . GLU A 1 169 ? 24.666 -4.380 -21.212 1.00 95.44 169 GLU A O 1
ATOM 1381 N N . LEU A 1 170 ? 22.469 -4.598 -21.639 1.00 95.94 170 LEU A N 1
ATOM 1382 C CA . LEU A 1 170 ? 22.623 -5.269 -22.933 1.00 95.94 170 LEU A CA 1
ATOM 1383 C C . LEU A 1 170 ? 23.249 -4.373 -24.008 1.00 95.94 170 LEU A C 1
ATOM 1385 O O . LEU A 1 170 ? 24.009 -4.855 -24.837 1.00 95.94 170 LEU A O 1
ATOM 1389 N N . LEU A 1 171 ? 22.935 -3.076 -24.002 1.00 94.31 171 LEU A N 1
ATOM 1390 C CA . LEU A 1 171 ? 23.370 -2.141 -25.045 1.00 94.31 171 LEU A CA 1
ATOM 1391 C C . LEU A 1 171 ? 24.605 -1.316 -24.653 1.00 94.31 171 LEU A C 1
ATOM 1393 O O . LEU A 1 171 ? 25.029 -0.448 -25.418 1.00 94.31 171 LEU A O 1
ATOM 1397 N N . ALA A 1 172 ? 25.180 -1.558 -23.471 1.00 92.06 172 ALA A N 1
ATOM 1398 C CA . ALA A 1 172 ? 26.246 -0.739 -22.897 1.00 92.06 172 ALA A CA 1
ATOM 1399 C C . ALA A 1 172 ? 27.493 -0.625 -23.788 1.00 92.06 172 ALA A C 1
ATOM 1401 O O . ALA A 1 172 ? 28.185 0.394 -23.718 1.00 92.06 172 ALA A O 1
ATOM 1402 N N . GLU A 1 173 ? 27.771 -1.645 -24.605 1.00 90.19 173 GLU A N 1
ATOM 1403 C CA . GLU A 1 173 ? 28.954 -1.718 -25.468 1.00 90.19 173 GLU A CA 1
ATOM 1404 C C . GLU A 1 173 ? 28.869 -0.765 -26.663 1.00 90.19 173 GLU A C 1
ATOM 1406 O O . GLU A 1 173 ? 29.814 -0.023 -26.926 1.00 90.19 173 GLU A O 1
ATOM 1411 N N . ASN A 1 174 ? 27.722 -0.731 -27.347 1.00 91.50 174 ASN A N 1
ATOM 1412 C CA . ASN A 1 174 ? 27.570 -0.041 -28.634 1.00 91.50 174 ASN A CA 1
ATOM 1413 C C . ASN A 1 174 ? 26.719 1.228 -28.549 1.00 91.50 174 ASN A C 1
ATOM 1415 O O . ASN A 1 174 ? 26.750 2.066 -29.454 1.00 91.50 174 ASN A O 1
ATOM 1419 N N . TRP A 1 175 ? 25.979 1.409 -27.456 1.00 93.12 175 TRP A N 1
ATOM 1420 C CA . TRP A 1 175 ? 25.007 2.483 -27.323 1.00 93.12 175 TRP A CA 1
ATOM 1421 C C . TRP A 1 175 ? 25.148 3.225 -25.997 1.00 93.12 175 TRP A C 1
ATOM 1423 O O . TRP A 1 175 ? 25.685 2.734 -25.001 1.00 93.12 175 TRP A O 1
ATOM 1433 N N . THR A 1 176 ? 24.623 4.446 -25.985 1.00 92.25 176 THR A N 1
ATOM 1434 C CA . THR A 1 176 ? 24.485 5.264 -24.781 1.00 92.25 176 THR A CA 1
ATOM 1435 C C . THR A 1 176 ? 23.046 5.738 -24.669 1.00 92.25 176 THR A C 1
ATOM 1437 O O . THR A 1 176 ? 22.485 6.263 -25.633 1.00 92.25 176 THR A O 1
ATOM 1440 N N . ARG A 1 177 ? 22.435 5.585 -23.488 1.00 91.38 177 ARG A N 1
ATOM 1441 C CA . ARG A 1 177 ? 21.066 6.059 -23.266 1.00 91.38 177 ARG A CA 1
ATOM 1442 C C . ARG A 1 177 ? 21.027 7.536 -22.882 1.00 91.38 177 ARG A C 1
ATOM 1444 O O . ARG A 1 177 ? 21.601 7.935 -21.873 1.00 91.38 177 ARG A O 1
ATOM 1451 N N . ASN A 1 178 ? 20.218 8.310 -23.597 1.00 89.62 178 ASN A N 1
ATOM 1452 C CA . ASN A 1 178 ? 19.707 9.605 -23.166 1.00 89.62 178 ASN A CA 1
ATOM 1453 C C . ASN A 1 178 ? 18.199 9.501 -22.880 1.00 89.62 178 ASN A C 1
ATOM 1455 O O . ASN A 1 178 ? 17.358 9.517 -23.781 1.00 89.62 178 ASN A O 1
ATOM 1459 N N . ARG A 1 179 ? 17.846 9.388 -21.595 1.00 84.00 179 ARG A N 1
ATOM 1460 C CA . ARG A 1 179 ? 16.465 9.250 -21.100 1.00 84.00 179 ARG A CA 1
ATOM 1461 C C . ARG A 1 179 ? 15.715 8.039 -21.677 1.00 84.00 179 ARG A C 1
ATOM 1463 O O . ARG A 1 179 ? 15.715 6.993 -21.044 1.00 84.00 179 ARG A O 1
ATOM 1470 N N . ILE A 1 180 ? 15.038 8.191 -22.819 1.00 86.50 180 ILE A N 1
ATOM 1471 C CA . ILE A 1 180 ? 14.287 7.120 -23.510 1.00 86.50 180 ILE A CA 1
ATOM 1472 C C . ILE A 1 180 ? 14.844 6.805 -24.905 1.00 86.50 180 ILE A C 1
ATOM 1474 O O . ILE A 1 180 ? 14.235 6.044 -25.658 1.00 86.50 180 ILE A O 1
ATOM 1478 N N . GLU A 1 181 ? 15.954 7.435 -25.270 1.00 90.25 181 GLU A N 1
ATOM 1479 C CA . GLU A 1 181 ? 16.580 7.329 -26.582 1.00 90.25 181 GLU A CA 1
ATOM 1480 C C . GLU A 1 181 ? 17.963 6.703 -26.424 1.00 90.25 181 GLU A C 1
ATOM 1482 O O . GLU A 1 181 ? 18.665 7.008 -25.461 1.00 90.25 181 GLU A O 1
ATOM 1487 N N . TYR A 1 182 ? 18.349 5.840 -27.357 1.00 91.81 182 TYR A N 1
ATOM 1488 C CA . TYR A 1 182 ? 19.715 5.351 -27.485 1.00 91.81 182 TYR A CA 1
ATOM 1489 C C . TYR A 1 182 ? 20.373 6.002 -28.690 1.00 91.81 182 TYR A C 1
ATOM 1491 O O . TYR A 1 182 ? 19.756 6.170 -29.744 1.00 91.81 182 TYR A O 1
ATOM 1499 N N . GLN A 1 183 ? 21.633 6.367 -28.507 1.00 91.81 183 GLN A N 1
ATOM 1500 C CA . GLN A 1 183 ? 22.503 6.870 -29.559 1.00 91.81 183 GLN A CA 1
ATOM 1501 C C . GLN A 1 183 ? 23.694 5.920 -29.717 1.00 91.81 183 GLN A C 1
ATOM 1503 O O . GLN A 1 183 ? 24.201 5.448 -28.690 1.00 91.81 183 GLN A O 1
ATOM 1508 N N . PRO A 1 184 ? 24.145 5.640 -30.951 1.00 87.75 184 PRO A N 1
ATOM 1509 C CA . PRO A 1 184 ? 25.360 4.870 -31.163 1.00 87.75 184 PRO A CA 1
ATOM 1510 C C . PRO A 1 184 ? 26.541 5.565 -30.486 1.00 87.75 184 PRO A C 1
ATOM 1512 O O . PRO A 1 184 ? 26.659 6.798 -30.519 1.00 87.75 184 PRO A O 1
ATOM 1515 N N . ARG A 1 185 ? 27.430 4.792 -29.867 1.00 86.75 185 ARG A N 1
ATOM 1516 C CA . ARG A 1 185 ? 28.719 5.317 -29.421 1.00 86.75 185 ARG A CA 1
ATOM 1517 C C . ARG A 1 185 ? 29.547 5.650 -30.658 1.00 86.75 185 ARG A C 1
ATOM 1519 O O . ARG A 1 185 ? 29.612 4.867 -31.599 1.00 86.75 185 ARG A O 1
ATOM 1526 N N . LYS A 1 186 ? 30.149 6.839 -30.672 1.00 68.19 186 LYS A N 1
ATOM 1527 C CA . LYS A 1 186 ? 31.130 7.185 -31.701 1.00 68.19 186 LYS A CA 1
ATOM 1528 C C . LYS A 1 186 ? 32.380 6.345 -31.433 1.00 68.19 186 LYS A C 1
ATOM 1530 O O . LYS A 1 186 ? 32.920 6.441 -30.332 1.00 68.19 186 LYS A O 1
ATOM 1535 N N . SER A 1 187 ? 32.754 5.510 -32.400 1.00 57.78 187 SER A N 1
ATOM 1536 C CA . SER A 1 187 ? 34.059 4.840 -32.477 1.00 57.78 187 SER A CA 1
ATOM 1537 C C . SER A 1 187 ? 35.179 5.857 -32.627 1.00 57.78 187 SER A C 1
ATOM 1539 O O . SER A 1 187 ? 34.967 6.791 -33.440 1.00 57.78 187 SER A O 1
#

Radius of gyration: 27.37 Å; chains: 1; bounding box: 59×24×72 Å